Protein AF-A0A1F6HAZ8-F1 (afdb_monomer)

Nearest PDB structures (foldseek):
  5k1y-assembly1_B  TM=8.146E-01  e=2.179E-03  Sulfolobus sp. NOB8H2
  2rdp-assembly1_A-2  TM=6.111E-01  e=3.324E-04  Geobacillus stearothermophilus
  5k5o-assembly1_D  TM=6.720E-01  e=2.470E-03  Sulfolobus sp. NOB8H2
  3s2w-assembly2_D  TM=6.127E-01  e=2.179E-03  Methanosarcina mazei Go1
  3s2w-assembly1_A  TM=6.023E-01  e=3.379E-03  Methanosarcina mazei Go1

Mean predicted aligned error: 19.84 Å

Sequence (186 aa):
MFAGTRGGYNRGFILKKFIDKPCDVSQLAEGLNLDYKTTINQFDILTKNGIITTQDDKNGKLYFLSKVMKENLNIFNKIWENIKINELEVRRNKNDFVGEENVDDFALSFLRNNRKNKSILILSFVAFILALFVPISTLFLTLVLVLLFVPPILALVTLLIEGIAVISMELNSLQLSEKKQIVISI

pLDDT: mean 71.01, std 15.43, range [35.84, 97.56]

Foldseek 3Di:
DQQDDPCNLVLLVLVVVQVVDWDDLVRVCVVSVHDSVVSVVVVVVCVVVQQWDWDQDPVGIIIHGHPVNVVCVVVSVVSNVVVVVVVVVVVVVVVVPDDDDPCPVVVVVVVVCVVVVVVVVVVVVVVVVVVVVPDVVVVVVVVVVCVVVVVVVVVVVVCVVVVVVVVVVVVVVVVVVVVVVVVVVD

Solvent-accessible surface area (backbone atoms only — not comparable to full-atom values): 10700 Å² total; per-residue (Å²): 143,69,88,85,55,100,58,37,64,60,54,50,54,54,50,54,57,48,74,78,42,79,46,45,66,68,62,47,18,63,76,65,77,42,58,64,71,59,42,51,54,52,50,52,52,36,39,76,69,53,44,32,41,78,45,88,48,100,89,48,62,40,41,39,70,18,72,68,40,62,76,41,40,67,60,50,53,57,53,46,52,56,52,52,50,52,53,51,49,56,52,48,60,56,50,76,70,54,76,93,65,81,52,68,67,55,47,54,55,55,67,72,40,70,74,58,50,58,57,51,52,50,50,53,49,52,52,50,54,54,58,70,68,54,53,68,68,57,58,52,50,50,52,52,50,50,64,65,47,49,60,60,51,51,52,52,52,50,51,50,54,53,51,50,53,53,51,52,52,53,52,52,53,51,53,54,51,54,56,53,55,60,66,76,76,112

Radius of gyration: 34.24 Å; Cα contacts (8 Å, |Δi|>4): 70; chains: 1; bounding box: 68×51×96 Å

Secondary structure (DSSP, 8-state):
--SSSTTHHHHHHHHHHHHHS-EEHHHHHHHHT--HHHHHHHHHHHHHTTSEEEEEETTEEEEEE-HHHHHTHHHHHHHHHHHHHHHHHHHHHHHTTS--S-HHHHHHHHHTTTTTHHHHHHHHHHHHHHHHTS-HHHHHHHHHHHHHHHHHHHHHHHHHHHHHHHHHHHHHHHHHHHHHHHHHT-

Structure (mmCIF, N/CA/C/O backbone):
data_AF-A0A1F6HAZ8-F1
#
_entry.id   AF-A0A1F6HAZ8-F1
#
loop_
_atom_site.group_PDB
_atom_site.id
_atom_site.type_symbol
_atom_site.label_atom_id
_atom_site.label_alt_id
_atom_site.label_comp_id
_atom_site.label_asym_id
_atom_site.label_entity_id
_atom_site.label_seq_id
_atom_site.pdbx_PDB_ins_code
_atom_site.Cartn_x
_atom_site.Cartn_y
_atom_site.Cartn_z
_atom_site.occupancy
_atom_site.B_iso_or_equiv
_atom_site.auth_seq_id
_atom_site.auth_comp_id
_atom_site.auth_asym_id
_atom_site.auth_atom_id
_atom_site.pdbx_PDB_model_num
ATOM 1 N N . MET A 1 1 ? -14.012 14.467 7.138 1.00 37.34 1 MET A N 1
ATOM 2 C CA . MET A 1 1 ? -13.941 14.559 5.660 1.00 37.34 1 MET A CA 1
ATOM 3 C C . MET A 1 1 ? -14.222 13.170 5.069 1.00 37.34 1 MET A C 1
ATOM 5 O O . MET A 1 1 ? -13.373 12.296 5.196 1.00 37.34 1 MET A O 1
ATOM 9 N N . PHE A 1 2 ? -15.428 12.917 4.537 1.00 45.94 2 PHE A N 1
ATOM 10 C CA . PHE A 1 2 ? -15.894 11.561 4.157 1.00 45.94 2 PHE A CA 1
ATOM 11 C C . PHE A 1 2 ? -16.340 11.398 2.689 1.00 45.94 2 PHE A C 1
ATOM 13 O O . PHE A 1 2 ? -16.631 10.280 2.285 1.00 45.94 2 PHE A O 1
ATOM 20 N N . ALA A 1 3 ? -16.350 12.459 1.875 1.00 36.47 3 ALA A N 1
ATOM 21 C CA . ALA A 1 3 ? -17.001 12.439 0.555 1.00 36.47 3 ALA A CA 1
ATOM 22 C C . ALA A 1 3 ? -16.057 12.547 -0.665 1.00 36.47 3 ALA A C 1
ATOM 24 O O . ALA A 1 3 ? -16.532 12.788 -1.765 1.00 36.47 3 ALA A O 1
ATOM 25 N N . GLY A 1 4 ? -14.737 12.381 -0.511 1.00 35.84 4 GLY A N 1
ATOM 26 C CA . GLY A 1 4 ? -13.801 12.648 -1.622 1.00 35.84 4 GLY A CA 1
ATOM 27 C C . GLY A 1 4 ? -12.523 11.815 -1.666 1.00 35.84 4 GLY A C 1
ATOM 28 O O . GLY A 1 4 ? -11.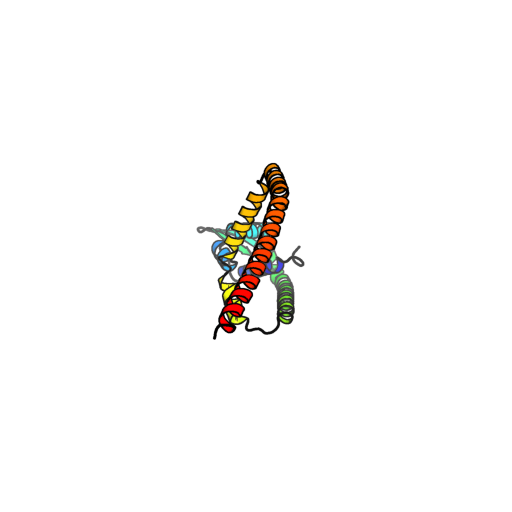594 12.177 -2.377 1.00 35.84 4 GLY A O 1
ATOM 29 N N . THR A 1 5 ? -12.419 10.721 -0.909 1.00 43.47 5 THR A N 1
ATOM 30 C CA . THR A 1 5 ? -11.224 9.865 -0.949 1.00 43.47 5 THR A CA 1
ATOM 31 C C . THR A 1 5 ? -11.601 8.428 -1.272 1.00 43.47 5 THR A C 1
ATOM 33 O O . THR A 1 5 ? -12.644 7.943 -0.834 1.00 43.47 5 THR A O 1
ATOM 36 N N . ARG A 1 6 ? -10.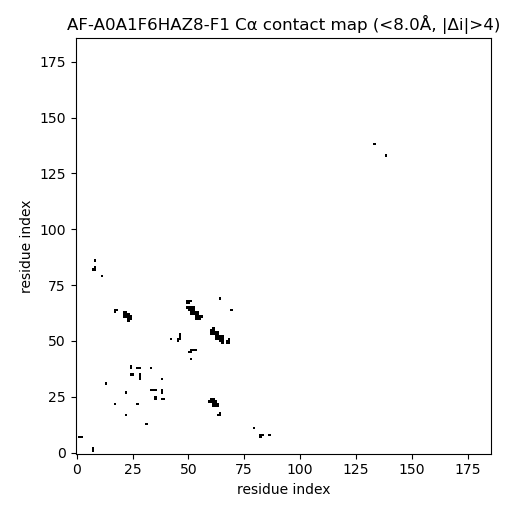708 7.725 -1.983 1.00 48.47 6 ARG A N 1
ATOM 37 C CA . ARG A 1 6 ? -10.769 6.285 -2.323 1.00 48.47 6 ARG A CA 1
ATOM 38 C C . ARG A 1 6 ? -11.095 5.341 -1.141 1.00 48.47 6 ARG A C 1
ATOM 40 O O . ARG A 1 6 ? -11.304 4.156 -1.356 1.00 48.47 6 ARG A O 1
ATOM 47 N N . GLY A 1 7 ? -11.142 5.837 0.102 1.00 53.97 7 GLY A N 1
ATOM 48 C CA . GLY A 1 7 ? -11.517 5.094 1.310 1.00 53.97 7 GLY A CA 1
ATOM 49 C C . GLY A 1 7 ? -12.957 5.298 1.810 1.00 53.97 7 GLY A C 1
ATOM 50 O O . GLY A 1 7 ? -13.324 4.678 2.806 1.00 53.97 7 GLY A O 1
ATOM 51 N N . GLY A 1 8 ? -13.772 6.151 1.174 1.00 61.44 8 GLY A N 1
ATOM 52 C CA . GLY A 1 8 ? -15.165 6.403 1.583 1.00 61.44 8 GLY A CA 1
ATOM 53 C C . GLY A 1 8 ? -16.053 5.159 1.482 1.00 61.44 8 GLY A C 1
ATOM 54 O O . GLY A 1 8 ? -16.791 4.853 2.419 1.00 61.44 8 GLY A O 1
ATOM 55 N N . TYR A 1 9 ? -15.892 4.386 0.401 1.00 64.19 9 TYR A N 1
ATOM 56 C CA . TYR A 1 9 ? -16.603 3.123 0.200 1.00 64.19 9 TYR A CA 1
ATOM 57 C C . TYR A 1 9 ? -16.271 2.095 1.292 1.00 64.19 9 TYR A C 1
ATOM 59 O O . TYR A 1 9 ? -17.171 1.589 1.955 1.00 64.19 9 TYR A O 1
ATOM 67 N N . ASN A 1 10 ? -14.983 1.851 1.570 1.00 61.72 10 ASN A N 1
ATOM 68 C CA . ASN A 1 10 ? -14.580 0.911 2.624 1.00 61.72 10 ASN A CA 1
ATOM 69 C C . ASN A 1 10 ? -15.128 1.313 3.998 1.00 61.72 10 ASN A C 1
ATOM 71 O O . ASN A 1 10 ? -15.624 0.463 4.727 1.00 61.72 10 ASN A O 1
ATOM 75 N N . ARG A 1 11 ? -15.087 2.602 4.355 1.00 67.81 11 ARG A N 1
ATOM 76 C CA . ARG A 1 11 ? -15.587 3.076 5.657 1.00 67.81 11 ARG A CA 1
ATOM 77 C C . ARG A 1 11 ? -17.103 2.931 5.790 1.00 67.81 11 ARG A C 1
ATOM 79 O O . ARG A 1 11 ? -17.569 2.546 6.857 1.00 67.81 11 ARG A O 1
ATOM 86 N N . GLY A 1 12 ? -17.866 3.196 4.729 1.00 67.75 12 GLY A N 1
ATOM 87 C CA . GLY A 1 12 ? -19.315 2.986 4.750 1.00 67.75 12 GLY A CA 1
ATOM 88 C C . GLY A 1 12 ? -19.712 1.505 4.711 1.00 67.75 12 GLY A C 1
ATOM 89 O O . GLY A 1 12 ? -20.643 1.113 5.409 1.00 67.75 12 GLY A O 1
ATOM 90 N N . PHE A 1 13 ? -18.949 0.656 4.012 1.00 67.25 13 PHE A N 1
ATOM 91 C CA . PHE A 1 13 ? -19.146 -0.798 4.012 1.00 67.25 13 PHE A CA 1
ATOM 92 C C . PHE A 1 13 ? -18.910 -1.401 5.402 1.00 67.25 13 PHE A C 1
ATOM 94 O O . PHE A 1 13 ? -19.731 -2.175 5.897 1.00 67.25 13 PHE A O 1
ATOM 101 N N . ILE A 1 14 ? -17.828 -0.976 6.063 1.00 67.06 14 ILE A N 1
ATOM 102 C CA . ILE A 1 14 ? -17.532 -1.303 7.462 1.00 67.06 14 ILE A CA 1
ATOM 103 C C . ILE A 1 14 ? -18.712 -0.916 8.354 1.00 67.06 14 ILE A C 1
ATOM 105 O O . ILE A 1 14 ? -19.206 -1.738 9.122 1.00 67.06 14 ILE A O 1
ATOM 109 N N . LEU A 1 15 ? -19.209 0.315 8.217 1.00 67.94 15 LEU A N 1
ATOM 110 C CA . LEU A 1 15 ? -20.312 0.801 9.037 1.00 67.94 15 LEU A CA 1
ATOM 111 C C . LEU A 1 15 ? -21.612 0.028 8.803 1.00 67.94 15 LEU A C 1
ATOM 113 O O . LEU A 1 15 ? -22.337 -0.239 9.755 1.00 67.94 15 LEU A O 1
ATOM 117 N N . LYS A 1 16 ? -21.889 -0.387 7.562 1.00 69.12 16 LYS A N 1
ATOM 118 C CA . LYS A 1 16 ? -23.066 -1.202 7.250 1.00 69.12 16 LYS A CA 1
ATOM 119 C C . LYS A 1 16 ? -23.008 -2.578 7.913 1.00 69.12 16 LYS A C 1
ATOM 121 O O . LYS A 1 16 ? -24.016 -3.019 8.447 1.00 69.12 16 LYS A O 1
ATOM 126 N N . LYS A 1 17 ? -21.826 -3.200 7.979 1.00 65.25 17 LYS A N 1
ATOM 127 C CA . LYS A 1 17 ? -21.618 -4.449 8.732 1.00 65.25 17 LYS A CA 1
ATOM 128 C C . LYS A 1 17 ? -21.866 -4.286 10.239 1.00 65.25 17 LYS A C 1
ATOM 130 O O . LYS A 1 17 ? -22.422 -5.196 10.843 1.00 65.25 17 LYS A O 1
ATOM 135 N N . PHE A 1 18 ? -21.537 -3.129 10.821 1.00 62.16 18 PHE A N 1
ATOM 136 C CA . PHE A 1 18 ? -21.849 -2.810 12.226 1.00 62.16 18 PHE A CA 1
ATOM 137 C C . PHE A 1 18 ? -23.330 -2.539 12.507 1.00 62.16 18 PHE A C 1
ATOM 139 O O . PHE A 1 18 ? -23.770 -2.728 13.640 1.00 62.16 18 PHE A O 1
ATOM 146 N N . ILE A 1 19 ? -24.088 -2.054 11.517 1.00 61.06 19 ILE A N 1
ATOM 147 C CA . ILE A 1 19 ? -25.526 -1.776 11.672 1.00 61.06 19 ILE A CA 1
ATOM 148 C C . ILE A 1 19 ? -26.304 -3.073 11.924 1.00 61.06 19 ILE A C 1
ATOM 150 O O . ILE A 1 19 ? -27.264 -3.057 12.692 1.00 61.06 19 ILE A O 1
ATOM 154 N N . ASP A 1 20 ? -25.868 -4.185 11.329 1.00 56.25 20 ASP A N 1
ATOM 155 C CA . ASP A 1 20 ? -26.640 -5.427 11.335 1.00 56.25 20 ASP A CA 1
ATOM 156 C C . ASP A 1 20 ? -26.391 -6.292 12.588 1.00 56.25 20 ASP A C 1
ATOM 158 O O . ASP A 1 20 ? -27.333 -6.926 13.067 1.00 56.25 20 ASP A O 1
ATOM 162 N N . LYS A 1 21 ? -25.169 -6.313 13.158 1.00 57.06 21 LYS A N 1
ATOM 163 C CA . LYS A 1 21 ? -24.829 -7.010 14.423 1.00 57.06 21 LYS A CA 1
ATOM 164 C C . LYS A 1 21 ? -23.611 -6.383 15.131 1.00 57.06 21 LYS A C 1
ATOM 166 O O . LYS A 1 21 ? -22.700 -5.912 14.448 1.00 57.06 21 LYS A O 1
ATOM 171 N N . PRO A 1 22 ? -23.529 -6.433 16.480 1.00 59.00 22 PRO A N 1
ATOM 172 C CA . PRO A 1 22 ? -22.277 -6.152 17.183 1.00 59.00 22 PRO A CA 1
ATOM 173 C C . PRO A 1 22 ? -21.209 -7.147 16.716 1.00 59.00 22 PRO A C 1
ATOM 175 O O . PRO A 1 22 ? -21.459 -8.350 16.679 1.00 59.00 22 PRO A O 1
ATOM 178 N N . CYS A 1 23 ? -20.048 -6.637 16.311 1.00 61.59 23 CYS A N 1
ATOM 179 C CA . CYS A 1 23 ? -18.979 -7.441 15.724 1.00 61.59 23 CYS A CA 1
ATOM 180 C C . CYS A 1 23 ? -17.733 -7.399 16.610 1.00 61.59 23 CYS A C 1
ATOM 182 O O . CYS A 1 23 ? -17.339 -6.330 17.086 1.00 61.59 23 CYS A O 1
ATOM 184 N N . ASP A 1 24 ? -17.103 -8.560 16.778 1.00 64.50 24 ASP A N 1
ATOM 185 C CA . ASP A 1 24 ? -15.750 -8.672 17.317 1.00 64.50 24 ASP A CA 1
ATOM 186 C C . ASP A 1 24 ? -14.718 -8.276 16.238 1.00 64.50 24 ASP A C 1
ATOM 188 O O . ASP A 1 24 ? -14.936 -8.453 15.034 1.00 64.50 24 ASP A O 1
ATOM 192 N N . VAL A 1 25 ? -13.578 -7.734 16.666 1.00 61.69 25 VA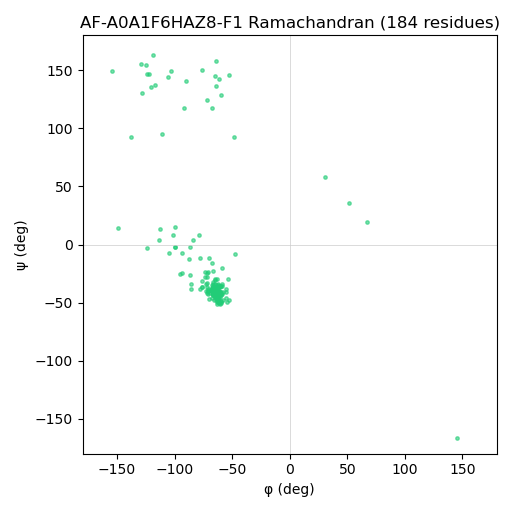L A N 1
ATOM 193 C CA . VAL A 1 25 ? -12.460 -7.291 15.815 1.00 61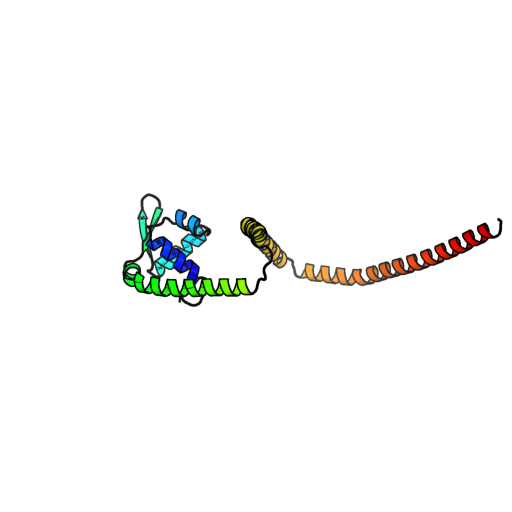.69 25 VAL A CA 1
ATOM 194 C C . VAL A 1 25 ? -11.972 -8.423 14.912 1.00 61.69 25 VAL A C 1
ATOM 196 O O . VAL A 1 25 ? -11.651 -8.186 13.746 1.00 61.69 25 VAL A O 1
ATOM 199 N N . SER A 1 26 ? -11.951 -9.650 15.435 1.00 61.66 26 SER A N 1
ATOM 200 C CA . SER A 1 26 ? -11.549 -10.859 14.711 1.00 61.66 26 SER A CA 1
ATOM 201 C C . SER A 1 26 ? -12.473 -11.153 13.515 1.00 61.66 26 SER A C 1
ATOM 203 O O . SER A 1 26 ? -12.004 -11.315 12.387 1.00 61.66 26 SER A O 1
ATOM 205 N N . GLN A 1 27 ? -13.789 -11.104 13.733 1.00 64.81 27 GLN A N 1
ATOM 206 C CA . GLN A 1 27 ? -14.820 -11.346 12.718 1.00 64.81 27 GLN A CA 1
ATOM 207 C C . GLN A 1 27 ? -14.836 -10.260 11.637 1.00 64.81 27 GLN A C 1
ATOM 209 O O . GLN A 1 27 ? -15.103 -10.531 10.464 1.00 64.81 27 GLN A O 1
ATOM 214 N N . LEU A 1 28 ? -14.532 -9.013 12.010 1.00 63.72 28 LEU A N 1
ATOM 215 C CA . LEU A 1 28 ? -14.467 -7.923 11.044 1.00 63.72 28 LEU A CA 1
ATOM 216 C C . LEU A 1 28 ? -13.180 -7.963 10.208 1.00 63.72 28 LEU A C 1
ATOM 218 O O . LEU A 1 28 ? -13.228 -7.673 9.013 1.00 63.72 28 LEU A O 1
ATOM 222 N N . ALA A 1 29 ? -12.047 -8.351 10.801 1.00 60.16 29 ALA A N 1
ATOM 223 C CA . ALA A 1 29 ? -10.803 -8.557 10.059 1.00 60.16 29 ALA A CA 1
ATOM 224 C C . ALA A 1 29 ? -10.987 -9.614 8.955 1.00 60.16 29 ALA A C 1
ATOM 226 O O . ALA A 1 29 ? -10.561 -9.400 7.818 1.00 60.16 29 ALA A O 1
ATOM 227 N N . GLU A 1 30 ? -11.710 -10.695 9.265 1.00 60.88 30 GLU A N 1
ATOM 228 C CA . GLU A 1 30 ? -12.088 -11.736 8.307 1.00 60.88 30 GLU A CA 1
ATOM 229 C C . GLU A 1 30 ? -13.041 -11.203 7.223 1.00 60.88 30 GLU A C 1
ATOM 231 O O . GLU A 1 30 ? -12.782 -11.364 6.030 1.00 60.88 30 GLU A O 1
ATOM 236 N N . GLY A 1 31 ? -14.093 -10.473 7.614 1.00 56.84 31 GLY A N 1
ATOM 237 C CA . GLY A 1 31 ? -15.066 -9.894 6.680 1.00 56.84 31 GLY A CA 1
ATOM 238 C C . GLY A 1 31 ? -14.518 -8.794 5.758 1.00 56.84 31 GLY A C 1
ATOM 239 O O . GLY A 1 31 ? -15.097 -8.543 4.700 1.00 56.84 31 GLY A O 1
ATOM 240 N N . LEU A 1 32 ? -13.419 -8.136 6.139 1.00 58.09 32 LEU A N 1
ATOM 241 C CA . LEU A 1 32 ? -12.767 -7.071 5.365 1.00 58.09 32 LEU A CA 1
ATOM 242 C C . LEU A 1 32 ? -11.477 -7.522 4.667 1.00 58.09 32 LEU A C 1
ATOM 244 O O . LEU A 1 32 ? -10.917 -6.750 3.887 1.00 58.09 32 LEU A O 1
ATOM 248 N N . ASN A 1 33 ? -10.994 -8.739 4.942 1.00 57.53 33 ASN A N 1
ATOM 249 C CA . ASN A 1 33 ? -9.706 -9.253 4.466 1.00 57.53 33 ASN A CA 1
ATOM 250 C C . ASN A 1 33 ? -8.526 -8.292 4.768 1.00 57.53 33 ASN A C 1
ATOM 252 O O . ASN A 1 33 ? -7.601 -8.119 3.963 1.00 57.53 33 ASN A O 1
ATOM 256 N N . LEU A 1 34 ? -8.587 -7.616 5.923 1.00 59.66 34 LEU A N 1
ATOM 257 C CA . LEU A 1 34 ? -7.577 -6.674 6.413 1.00 59.66 34 LEU A CA 1
ATOM 258 C C . LEU A 1 34 ? -6.733 -7.323 7.509 1.00 59.66 34 LEU A C 1
ATOM 260 O O . LEU A 1 34 ? -7.216 -8.149 8.276 1.00 59.66 34 LEU A O 1
ATOM 264 N N . ASP A 1 35 ? -5.468 -6.909 7.612 1.00 59.81 35 ASP A N 1
ATOM 265 C CA . ASP A 1 35 ? -4.613 -7.336 8.721 1.00 59.81 35 ASP A CA 1
ATOM 266 C C . ASP A 1 35 ? -5.200 -6.858 10.062 1.00 59.81 35 ASP A C 1
ATOM 268 O O . ASP A 1 35 ? -5.735 -5.748 10.161 1.00 59.81 35 ASP A O 1
ATOM 272 N N . TYR A 1 36 ? -5.088 -7.680 11.101 1.00 61.56 36 TYR A N 1
ATOM 273 C CA . TYR A 1 36 ? -5.676 -7.449 12.420 1.00 61.56 36 TYR A CA 1
ATOM 274 C C . TYR A 1 36 ? -5.242 -6.097 13.010 1.00 61.56 36 TYR A C 1
ATOM 276 O O . TYR A 1 36 ? -6.070 -5.324 13.490 1.00 61.56 36 TYR A O 1
ATOM 284 N N . LYS A 1 37 ? -3.962 -5.729 12.850 1.00 66.81 37 LYS A N 1
ATOM 285 C CA . LYS A 1 37 ? -3.428 -4.419 13.271 1.00 66.81 37 LYS A CA 1
ATOM 286 C C . LYS A 1 37 ? -4.047 -3.247 12.500 1.00 66.81 37 LYS A C 1
ATOM 288 O O . LYS A 1 37 ? -4.316 -2.191 13.070 1.00 66.81 37 LYS A O 1
ATOM 293 N N . THR A 1 38 ? -4.294 -3.433 11.204 1.00 66.88 38 THR A N 1
ATOM 294 C CA . THR A 1 38 ? -4.963 -2.422 10.369 1.00 66.88 38 THR A CA 1
ATOM 295 C C . THR A 1 38 ? -6.413 -2.247 10.799 1.00 66.88 38 THR A C 1
ATOM 297 O O . THR A 1 38 ? -6.900 -1.120 10.874 1.00 66.88 38 THR A O 1
ATOM 300 N N . THR A 1 39 ? -7.076 -3.353 11.128 1.00 66.62 39 THR A N 1
ATOM 301 C CA . THR A 1 39 ? -8.443 -3.374 11.644 1.00 66.62 39 THR A CA 1
ATOM 302 C C . THR A 1 39 ? -8.521 -2.603 12.964 1.00 66.62 39 THR A C 1
ATOM 304 O O . THR A 1 39 ? -9.271 -1.637 13.035 1.00 66.62 39 THR A O 1
ATOM 307 N N . ILE A 1 40 ? -7.653 -2.884 13.943 1.00 69.56 40 ILE A N 1
ATOM 308 C CA . ILE A 1 40 ? -7.583 -2.134 15.216 1.00 69.56 40 ILE A CA 1
ATOM 309 C C . ILE A 1 40 ? -7.442 -0.622 14.989 1.00 69.56 40 ILE A C 1
ATOM 311 O O . ILE A 1 40 ? -8.206 0.164 15.548 1.00 69.56 40 ILE A O 1
ATOM 315 N N . ASN A 1 41 ? -6.526 -0.202 14.111 1.00 72.56 41 ASN A N 1
ATOM 316 C CA . ASN A 1 41 ? -6.324 1.219 13.822 1.00 72.56 41 ASN A CA 1
ATOM 317 C C . ASN A 1 41 ? -7.585 1.896 13.252 1.00 72.56 41 ASN A C 1
ATOM 319 O O . ASN A 1 41 ? -7.847 3.061 13.553 1.00 72.56 41 ASN A O 1
ATOM 323 N N . GLN A 1 42 ? -8.384 1.196 12.437 1.00 69.94 42 GLN A N 1
ATOM 324 C CA . GLN A 1 42 ? -9.653 1.741 11.939 1.00 69.94 42 GLN A CA 1
ATOM 325 C C . GLN A 1 42 ? -10.674 1.915 13.068 1.00 69.94 42 GLN A C 1
ATOM 327 O O . GLN A 1 42 ? -11.355 2.937 13.115 1.00 69.94 42 GLN A O 1
ATOM 332 N N . PHE A 1 43 ? -10.762 0.963 13.997 1.00 72.50 43 PHE A N 1
ATOM 333 C CA . PHE A 1 43 ? -11.672 1.052 15.139 1.00 72.50 43 PHE A CA 1
ATOM 334 C C . PHE A 1 43 ? -11.288 2.173 16.101 1.00 72.50 43 PHE A C 1
ATOM 336 O O . PHE A 1 43 ? -12.169 2.890 16.573 1.00 72.50 43 PHE A O 1
ATOM 343 N N . ASP A 1 44 ? -9.996 2.391 16.330 1.00 74.00 44 ASP A N 1
ATOM 344 C CA . ASP A 1 44 ? -9.519 3.533 17.110 1.00 74.00 44 ASP A CA 1
ATOM 345 C C . ASP A 1 44 ? -9.937 4.856 16.466 1.00 74.00 44 ASP A C 1
ATOM 347 O O . ASP A 1 44 ? -10.411 5.760 17.150 1.00 74.00 44 ASP A O 1
ATOM 351 N N . ILE A 1 45 ? -9.822 4.973 15.140 1.00 77.62 45 ILE A N 1
ATOM 352 C CA . ILE A 1 45 ? -10.246 6.174 14.410 1.00 77.62 45 ILE A CA 1
ATOM 353 C C . ILE A 1 45 ? -11.769 6.352 14.483 1.00 77.62 45 ILE A C 1
ATOM 355 O O . ILE A 1 45 ? -12.246 7.464 14.703 1.00 77.62 45 ILE A O 1
ATOM 359 N N . LEU A 1 46 ? -12.551 5.284 14.314 1.00 73.81 46 LEU A N 1
ATOM 360 C CA . LEU A 1 46 ? -14.015 5.345 14.398 1.00 73.81 46 LEU A CA 1
ATOM 361 C C . LEU A 1 46 ? -14.500 5.672 15.819 1.00 73.81 46 LEU A C 1
ATOM 363 O O . LEU A 1 46 ? -15.463 6.423 15.974 1.00 73.81 46 LEU A O 1
ATOM 367 N N . THR A 1 47 ? -13.810 5.164 16.841 1.00 76.06 47 THR A N 1
ATOM 368 C CA . THR A 1 47 ? -14.096 5.448 18.254 1.00 76.06 47 THR A CA 1
ATOM 369 C C . THR A 1 47 ? -13.742 6.894 18.594 1.00 76.06 47 THR A C 1
ATOM 371 O O . THR A 1 47 ? -14.569 7.618 19.142 1.00 76.06 47 THR A O 1
ATOM 374 N N . LYS A 1 48 ? -12.555 7.367 18.182 1.00 78.06 48 LYS A N 1
ATOM 375 C CA . LYS A 1 48 ? -12.127 8.770 18.347 1.00 78.06 48 LYS A CA 1
ATOM 376 C C . LYS A 1 48 ? -13.070 9.759 17.666 1.00 78.06 48 LYS A C 1
ATOM 378 O O . LYS A 1 48 ? -13.281 10.850 18.178 1.00 78.06 48 LYS A O 1
ATOM 383 N N . ASN A 1 49 ? -13.657 9.370 16.536 1.00 76.50 49 ASN A N 1
ATOM 384 C CA . ASN A 1 49 ? -14.633 10.185 15.813 1.00 76.50 49 ASN A CA 1
ATOM 385 C C . ASN A 1 49 ? -16.069 10.055 16.358 1.00 76.50 49 ASN A C 1
ATOM 387 O O . ASN A 1 49 ? -16.989 10.605 15.758 1.00 76.50 49 ASN A O 1
ATOM 391 N N . GLY A 1 50 ? -16.285 9.315 17.452 1.00 77.25 50 GLY A N 1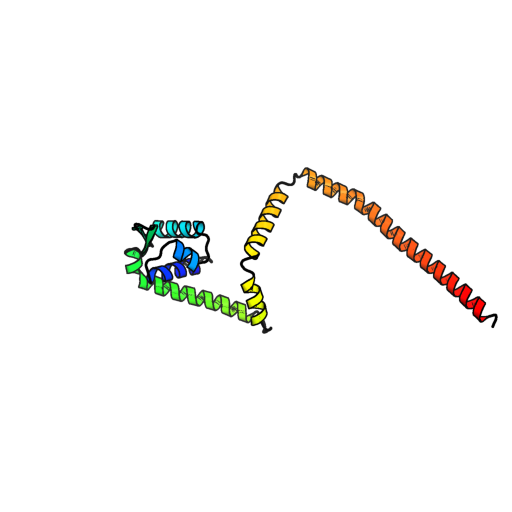
ATOM 392 C CA . GLY A 1 50 ? -17.598 9.158 18.083 1.00 77.25 50 GLY A CA 1
ATOM 393 C C . GLY A 1 50 ? -18.610 8.382 17.240 1.00 77.25 50 GLY A C 1
ATOM 394 O O . GLY A 1 50 ? -19.813 8.504 17.459 1.00 77.25 50 GLY A O 1
ATOM 395 N N . ILE A 1 51 ? -18.150 7.601 16.261 1.00 77.81 51 ILE A N 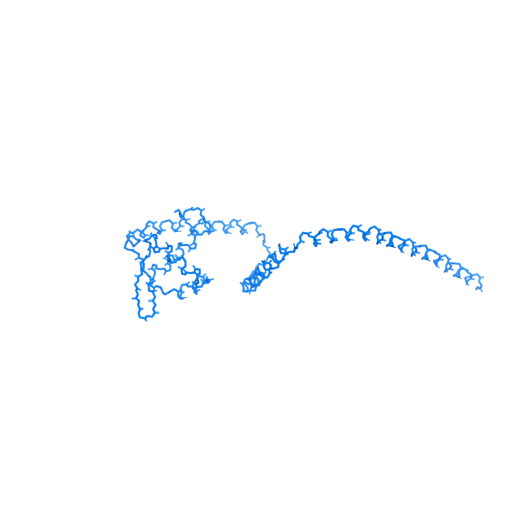1
ATOM 396 C CA . ILE A 1 51 ? -19.008 6.835 15.347 1.00 77.81 51 ILE A CA 1
ATOM 397 C C . ILE A 1 51 ? -19.379 5.484 15.977 1.00 77.81 51 ILE A C 1
ATO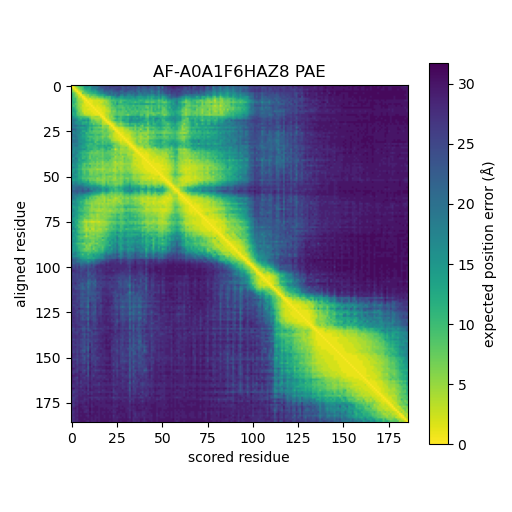M 399 O O . ILE A 1 51 ? -20.521 5.032 15.863 1.00 77.81 51 ILE A O 1
ATOM 403 N N . ILE A 1 52 ? -18.427 4.863 16.676 1.00 75.81 52 ILE A N 1
ATOM 404 C CA . ILE A 1 52 ? -18.618 3.611 17.414 1.00 75.81 52 ILE A CA 1
ATOM 405 C C . ILE A 1 52 ? -18.206 3.775 18.882 1.00 75.81 52 ILE A C 1
ATOM 407 O O . ILE A 1 52 ? -17.390 4.630 19.216 1.00 75.81 52 ILE A O 1
ATOM 411 N N . THR A 1 53 ? -18.780 2.958 19.755 1.00 77.25 53 THR A N 1
ATOM 412 C CA . THR A 1 53 ? -18.500 2.878 21.192 1.00 77.25 53 THR A CA 1
ATOM 413 C C . THR A 1 53 ? -18.066 1.468 21.554 1.00 77.25 53 THR A C 1
ATOM 415 O O . THR A 1 53 ? -18.553 0.503 20.965 1.00 77.25 53 THR A O 1
ATOM 418 N N . THR A 1 54 ? -17.180 1.343 22.537 1.00 78.06 54 THR A N 1
ATOM 419 C CA . THR A 1 54 ? -16.624 0.058 22.973 1.00 78.06 54 THR A CA 1
ATOM 420 C C . THR A 1 54 ? -17.216 -0.377 24.302 1.00 78.06 54 THR A C 1
ATOM 422 O O . THR A 1 54 ? -17.413 0.458 25.183 1.00 78.06 54 THR A O 1
ATOM 425 N N . GLN A 1 55 ? -17.417 -1.678 24.475 1.00 76.44 55 GLN A N 1
ATOM 426 C CA . GLN A 1 55 ? -17.644 -2.288 25.779 1.00 76.44 55 GLN A CA 1
ATOM 427 C C . GLN A 1 55 ? -16.666 -3.448 25.946 1.00 76.44 55 GLN A C 1
ATOM 429 O O . GLN A 1 55 ? -16.536 -4.283 25.047 1.00 76.44 55 GLN A O 1
ATOM 434 N N . ASP A 1 56 ? -15.972 -3.483 27.080 1.00 70.75 56 ASP A N 1
ATOM 435 C CA . ASP A 1 56 ? -15.131 -4.621 27.430 1.00 70.75 56 ASP A CA 1
ATOM 436 C C . ASP A 1 56 ? -16.041 -5.806 27.795 1.00 70.75 56 ASP A C 1
ATOM 438 O O . ASP A 1 56 ? -16.921 -5.689 28.653 1.00 70.75 56 ASP A O 1
ATOM 442 N N . ASP A 1 57 ? -15.855 -6.932 27.109 1.00 65.06 57 ASP A N 1
ATOM 443 C CA . ASP A 1 57 ? -16.535 -8.200 27.368 1.00 65.06 57 ASP A CA 1
ATOM 444 C C . ASP A 1 57 ? -15.505 -9.282 27.732 1.00 65.06 57 ASP A C 1
ATOM 446 O O . ASP A 1 57 ? -14.304 -9.155 27.488 1.00 65.06 57 ASP A O 1
ATOM 450 N N . LYS A 1 58 ? -15.976 -10.381 28.320 1.00 55.59 58 LYS A N 1
ATOM 451 C CA . LYS A 1 58 ? -15.161 -11.486 28.849 1.00 55.59 58 LYS A CA 1
ATOM 452 C C . LYS A 1 58 ? -14.262 -12.146 27.793 1.00 55.59 58 LYS A C 1
ATOM 454 O O . LYS A 1 58 ? -13.279 -12.779 28.162 1.00 55.59 58 LYS A O 1
ATOM 459 N N . ASN A 1 59 ? -14.583 -11.975 26.508 1.00 50.81 59 ASN A N 1
ATOM 460 C CA . ASN A 1 59 ? -13.875 -12.569 25.372 1.00 50.81 59 ASN A CA 1
ATOM 461 C C . ASN A 1 59 ? -13.153 -11.544 24.473 1.00 50.81 59 ASN A C 1
ATOM 463 O O . ASN A 1 59 ? -12.595 -11.935 23.451 1.00 50.81 59 ASN A O 1
ATOM 467 N N . GLY A 1 60 ? -13.155 -10.248 24.814 1.00 65.94 60 GLY A N 1
ATOM 468 C CA . GLY A 1 60 ? -12.544 -9.203 23.987 1.00 65.94 60 GLY A CA 1
ATOM 469 C C . GLY A 1 60 ? -13.298 -7.872 24.020 1.00 65.94 60 GLY A C 1
ATOM 470 O O . GLY A 1 60 ? -14.163 -7.646 24.862 1.00 65.94 60 GLY A O 1
ATOM 471 N N . LYS A 1 61 ? -12.966 -6.968 23.092 1.00 67.94 61 LYS A N 1
ATOM 472 C CA . LYS A 1 61 ? -13.651 -5.674 22.950 1.00 67.94 61 LYS A CA 1
ATOM 473 C C . LYS A 1 61 ? -14.790 -5.790 21.951 1.00 67.94 61 LYS A C 1
ATOM 475 O O . LYS A 1 61 ? -14.551 -6.018 20.767 1.00 67.94 61 LYS A O 1
ATOM 480 N N . LEU A 1 62 ? -16.016 -5.575 22.419 1.00 71.56 62 LEU A N 1
ATOM 481 C CA . LEU A 1 62 ? -17.183 -5.460 21.553 1.00 71.56 62 LEU A CA 1
ATOM 482 C C . LEU A 1 62 ? -17.388 -4.007 21.143 1.00 71.56 62 LEU A C 1
ATOM 484 O O . LEU A 1 62 ? -17.240 -3.083 21.946 1.00 71.56 62 LEU A O 1
ATOM 488 N N . TYR A 1 63 ? -17.767 -3.813 19.885 1.00 73.31 63 TYR A N 1
ATOM 489 C CA . TYR A 1 63 ? -17.968 -2.492 19.311 1.00 73.31 63 TYR A CA 1
ATOM 490 C C . TYR A 1 63 ? -19.399 -2.322 18.818 1.00 73.31 63 TYR A C 1
ATOM 492 O O . TYR A 1 63 ? -19.968 -3.187 18.150 1.00 73.31 63 TYR A O 1
ATOM 500 N N . PHE A 1 64 ? -19.965 -1.164 19.138 1.00 75.81 64 PHE A N 1
ATOM 501 C CA . PHE A 1 64 ? -21.352 -0.803 18.879 1.00 75.81 64 PHE A CA 1
ATOM 502 C C . PHE A 1 64 ? -21.414 0.544 18.174 1.00 75.81 64 PHE A C 1
ATOM 504 O O . PHE A 1 64 ? -20.535 1.378 18.354 1.00 75.81 64 PHE A O 1
ATOM 511 N N . LEU A 1 65 ? -22.478 0.810 17.420 1.00 76.56 65 LEU A N 1
ATOM 512 C CA . LEU A 1 65 ? -22.739 2.169 16.943 1.00 76.56 65 LEU A CA 1
ATOM 513 C C . LEU A 1 65 ? -23.013 3.103 18.120 1.00 76.56 65 LEU A C 1
ATOM 515 O O . LEU A 1 65 ? -23.799 2.768 19.013 1.00 76.56 65 LEU A O 1
ATOM 519 N N . SER A 1 66 ? -22.420 4.295 18.073 1.00 78.81 66 SER A N 1
ATOM 520 C CA . SER A 1 66 ? -22.703 5.334 19.054 1.00 78.81 66 SER A CA 1
ATOM 521 C C . SER A 1 66 ? -24.159 5.795 18.961 1.00 78.81 66 SER A C 1
ATOM 523 O O . SER A 1 66 ? -24.816 5.668 17.924 1.00 78.81 66 SER A O 1
ATOM 525 N N . LYS A 1 67 ? -24.671 6.372 20.051 1.00 78.06 67 LYS A N 1
ATOM 526 C CA . LYS A 1 67 ? -26.024 6.945 20.093 1.00 78.06 67 LYS A CA 1
ATOM 527 C C . LYS A 1 67 ? -26.232 7.990 18.987 1.00 78.06 67 LYS A C 1
ATOM 529 O O . LYS A 1 67 ? -27.201 7.903 18.242 1.00 78.06 67 LYS A O 1
ATOM 534 N N . VAL A 1 68 ? -25.258 8.886 18.820 1.00 75.88 68 VAL A N 1
ATOM 535 C CA . VAL A 1 68 ? -25.257 9.923 17.776 1.00 75.88 68 VAL A CA 1
ATOM 536 C C . VAL A 1 68 ? -25.317 9.297 16.383 1.00 75.88 68 VAL A C 1
ATOM 538 O O . VAL A 1 68 ? -26.075 9.752 15.530 1.00 75.88 68 VAL A O 1
ATOM 541 N N . MET A 1 69 ? -24.559 8.226 16.137 1.00 77.62 69 MET A N 1
ATOM 542 C CA . MET A 1 69 ? -24.569 7.559 14.838 1.00 77.62 69 MET A CA 1
ATOM 543 C C . MET A 1 69 ? -25.903 6.850 14.563 1.00 77.62 69 MET A C 1
ATOM 545 O O . MET A 1 69 ? -26.402 6.922 13.442 1.00 77.62 69 MET A O 1
ATOM 549 N N . LYS A 1 70 ? -26.506 6.215 15.579 1.00 77.44 70 LYS A N 1
ATOM 550 C CA . LYS A 1 70 ? -27.832 5.577 15.478 1.00 77.44 70 LYS A CA 1
ATOM 551 C C . LYS A 1 70 ? -28.925 6.581 15.113 1.00 77.44 70 LYS A C 1
ATOM 553 O O . LYS A 1 70 ? -29.722 6.313 14.219 1.00 77.44 70 LYS A O 1
ATOM 558 N N . GLU A 1 71 ? -28.928 7.745 15.756 1.00 79.44 71 GLU A N 1
ATOM 559 C CA . GLU A 1 71 ? -29.889 8.828 15.493 1.00 79.44 71 GLU A CA 1
ATOM 560 C C . GLU A 1 71 ? -29.734 9.416 14.079 1.00 79.44 71 GLU A C 1
ATOM 562 O O . GLU A 1 71 ? -30.712 9.829 13.460 1.00 79.44 71 GLU A O 1
ATOM 567 N N . ASN A 1 72 ? -28.519 9.382 13.521 1.00 78.69 72 ASN A N 1
ATOM 568 C CA . ASN A 1 72 ? -28.205 9.907 12.192 1.00 78.69 72 ASN A CA 1
ATOM 569 C C . ASN A 1 72 ? -28.137 8.825 11.094 1.00 78.69 72 ASN A C 1
ATOM 571 O O . ASN A 1 72 ? -27.644 9.090 9.991 1.00 78.69 72 ASN A O 1
ATOM 575 N N . LEU A 1 73 ? -28.657 7.614 11.343 1.00 76.94 73 LEU A N 1
ATOM 576 C CA . LEU A 1 73 ? -28.607 6.506 10.378 1.00 76.94 73 LEU A CA 1
ATOM 577 C C . LEU A 1 73 ? -29.277 6.835 9.042 1.00 76.94 73 LEU A C 1
ATOM 579 O O . LEU A 1 73 ? -28.780 6.421 7.998 1.00 76.94 73 LEU A O 1
ATOM 583 N N . ASN A 1 74 ? -30.364 7.609 9.047 1.00 73.94 74 ASN A N 1
ATOM 584 C CA . ASN A 1 74 ? -31.036 8.018 7.810 1.00 73.94 74 ASN A CA 1
ATOM 585 C C . ASN A 1 74 ? -30.139 8.887 6.920 1.00 73.94 74 ASN A C 1
ATOM 587 O O . ASN A 1 74 ? -30.093 8.691 5.705 1.00 73.94 74 ASN A O 1
ATOM 591 N N . ILE A 1 75 ? -29.389 9.814 7.520 1.00 77.44 75 ILE A N 1
ATOM 592 C CA . ILE A 1 75 ? -28.442 10.673 6.800 1.00 77.44 75 ILE A CA 1
ATOM 593 C C . ILE A 1 75 ? -27.294 9.823 6.255 1.00 77.44 75 ILE A C 1
ATOM 595 O O . ILE A 1 75 ? -26.927 9.957 5.088 1.00 77.44 75 ILE A O 1
ATOM 599 N N . PHE A 1 76 ? -26.774 8.897 7.065 1.00 77.00 76 PHE A N 1
ATOM 600 C CA . PHE A 1 76 ? -25.747 7.959 6.625 1.00 77.00 76 PHE A CA 1
ATOM 601 C C . PHE A 1 76 ? -26.211 7.092 5.451 1.00 77.00 76 PHE A C 1
ATOM 603 O O . PHE A 1 76 ? -25.504 7.025 4.452 1.00 77.00 76 PHE A O 1
ATOM 610 N N . ASN A 1 77 ? -27.396 6.480 5.530 1.00 74.06 77 ASN A N 1
ATOM 611 C CA . ASN A 1 77 ? -27.931 5.641 4.456 1.00 74.06 77 ASN A CA 1
ATOM 612 C C . ASN A 1 77 ? -28.086 6.440 3.154 1.00 74.06 77 ASN A C 1
ATOM 614 O O . ASN A 1 77 ? -27.709 5.954 2.093 1.00 74.06 77 ASN A O 1
ATOM 618 N N . LYS A 1 78 ? -28.554 7.694 3.230 1.00 74.12 78 LYS A N 1
ATOM 619 C CA . LYS A 1 78 ? -28.667 8.575 2.058 1.00 74.12 78 LYS A CA 1
ATOM 620 C C . LYS A 1 78 ? -27.305 8.877 1.421 1.00 74.12 78 LYS A C 1
ATOM 622 O O . LYS A 1 78 ? -27.170 8.837 0.202 1.00 74.12 78 LYS A O 1
ATOM 627 N N . ILE A 1 79 ? -26.287 9.158 2.235 1.00 76.50 79 ILE A N 1
ATOM 628 C CA . ILE A 1 79 ? -24.914 9.379 1.753 1.00 76.50 79 ILE A CA 1
ATOM 629 C C . ILE A 1 79 ? -24.326 8.080 1.181 1.00 76.50 79 ILE A C 1
ATOM 631 O O . ILE A 1 79 ? -23.638 8.110 0.163 1.00 76.50 79 ILE A O 1
ATOM 635 N N . TRP A 1 80 ? -24.609 6.941 1.812 1.00 72.56 80 TRP A N 1
ATOM 636 C CA . TRP A 1 80 ? -24.112 5.630 1.407 1.00 72.56 80 TRP A CA 1
ATOM 637 C C . TRP A 1 80 ? -24.645 5.191 0.044 1.00 72.56 80 TRP A C 1
ATOM 639 O O . TRP A 1 80 ? -23.856 4.755 -0.792 1.00 72.56 80 TRP A O 1
ATOM 649 N N . GLU 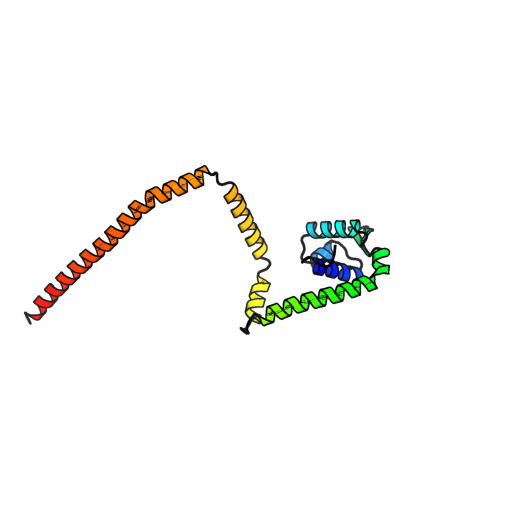A 1 81 ? -25.943 5.359 -0.213 1.00 73.81 81 GLU A N 1
ATOM 650 C CA . GLU A 1 81 ? -26.527 5.045 -1.522 1.00 73.81 81 GLU A CA 1
ATOM 651 C C . GLU A 1 81 ? -25.893 5.893 -2.634 1.00 73.81 81 GLU A C 1
ATOM 653 O O . GLU A 1 81 ? -25.496 5.350 -3.664 1.00 73.81 81 GLU A O 1
ATOM 658 N N . ASN A 1 82 ? -25.659 7.187 -2.393 1.00 72.12 82 ASN A N 1
ATOM 659 C CA . ASN A 1 82 ? -24.971 8.052 -3.359 1.00 72.12 82 ASN A CA 1
ATOM 660 C C . ASN A 1 82 ? -23.529 7.587 -3.641 1.00 72.12 82 ASN A C 1
ATOM 662 O O . ASN A 1 82 ? -23.085 7.584 -4.786 1.00 72.12 82 ASN A O 1
ATOM 666 N N . ILE A 1 83 ? -22.790 7.161 -2.609 1.00 70.62 83 ILE A N 1
ATOM 667 C CA . ILE A 1 83 ? -21.422 6.634 -2.768 1.00 70.62 83 ILE A CA 1
ATOM 668 C C . ILE A 1 83 ? -21.431 5.307 -3.539 1.00 70.62 83 ILE A C 1
ATOM 670 O O . ILE A 1 83 ? -20.568 5.083 -4.388 1.00 70.62 83 ILE A O 1
ATOM 674 N N . LYS A 1 84 ? -22.398 4.429 -3.257 1.00 67.75 84 LYS A N 1
ATOM 675 C CA . LYS A 1 84 ? -22.550 3.133 -3.926 1.00 67.75 84 LYS A CA 1
ATOM 676 C C . LYS A 1 84 ? -22.849 3.304 -5.415 1.00 67.75 84 LYS A C 1
ATOM 678 O O . LYS A 1 84 ? -22.246 2.602 -6.219 1.00 67.75 84 LYS A O 1
ATOM 683 N N . ILE A 1 85 ? -23.732 4.237 -5.77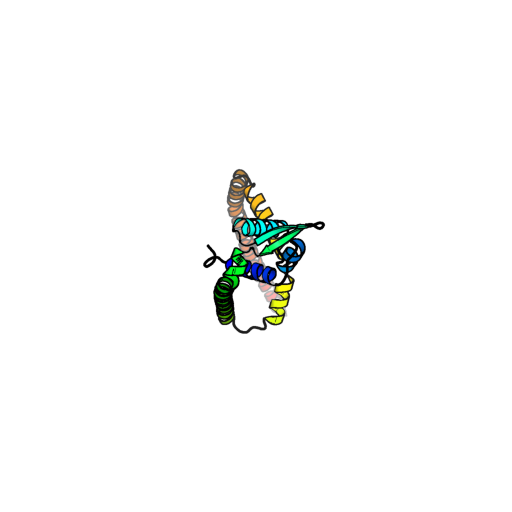3 1.00 67.25 85 ILE A N 1
ATOM 684 C CA . ILE A 1 85 ? -24.064 4.549 -7.170 1.00 67.25 85 ILE A CA 1
ATOM 685 C C . ILE A 1 85 ? -22.819 5.045 -7.914 1.00 67.25 85 ILE A C 1
ATOM 687 O O . ILE A 1 85 ? -22.460 4.465 -8.936 1.00 67.25 85 ILE A O 1
ATOM 691 N N . ASN A 1 86 ? -22.087 6.009 -7.347 1.00 64.38 86 ASN A N 1
ATOM 692 C CA . ASN A 1 86 ? -20.869 6.544 -7.966 1.00 64.38 86 ASN A CA 1
ATOM 693 C C . ASN A 1 86 ? -19.786 5.468 -8.178 1.00 64.38 86 ASN A C 1
ATOM 695 O O . ASN A 1 86 ? -19.137 5.431 -9.219 1.00 64.38 86 ASN A O 1
ATOM 699 N N . GLU A 1 87 ? -19.585 4.565 -7.212 1.00 64.25 87 GLU A N 1
ATOM 700 C CA . GLU A 1 87 ? -18.621 3.461 -7.342 1.00 64.25 87 GLU A CA 1
ATOM 701 C C . GLU A 1 87 ? -19.039 2.461 -8.438 1.00 64.25 87 GLU A C 1
ATOM 703 O O . GLU A 1 87 ? -18.192 1.963 -9.183 1.00 64.25 87 GLU A O 1
ATOM 708 N N . LEU A 1 88 ? -20.340 2.169 -8.565 1.00 63.50 88 LEU A N 1
ATOM 709 C CA . LEU A 1 88 ? -20.868 1.295 -9.617 1.00 63.50 88 LEU A CA 1
ATOM 710 C C . LEU A 1 88 ? -20.757 1.938 -11.004 1.00 63.50 88 LEU A C 1
ATOM 712 O O . LEU A 1 88 ? -20.401 1.245 -11.954 1.00 63.50 88 LEU A O 1
ATOM 716 N N . GLU A 1 89 ? -20.988 3.245 -11.127 1.00 62.53 89 GLU A N 1
ATOM 717 C CA . GLU A 1 89 ? -20.801 3.991 -12.378 1.00 62.53 89 GLU A CA 1
ATOM 718 C C . GLU A 1 89 ? -19.331 4.042 -12.809 1.00 62.53 89 GLU A C 1
ATOM 720 O O . GLU A 1 89 ? -19.026 3.799 -13.976 1.00 62.53 89 GLU A O 1
ATOM 725 N N . VAL A 1 90 ? -18.399 4.252 -11.871 1.00 62.78 90 VAL A N 1
ATOM 726 C CA . VAL A 1 90 ? -16.951 4.193 -12.145 1.00 62.78 90 VAL A CA 1
ATOM 727 C C . VAL A 1 90 ? -16.532 2.805 -12.637 1.00 62.78 90 VAL A C 1
ATOM 729 O O . VAL A 1 90 ? -15.710 2.690 -13.547 1.00 62.78 90 VAL A O 1
ATOM 732 N N . ARG A 1 91 ? -17.094 1.735 -12.062 1.00 58.50 91 ARG A N 1
ATOM 733 C CA . ARG A 1 91 ? -16.827 0.357 -12.506 1.00 58.50 91 ARG A CA 1
ATOM 734 C C . ARG A 1 91 ? -17.454 0.052 -13.863 1.00 58.50 91 ARG A C 1
ATOM 736 O O . ARG A 1 91 ? -16.811 -0.606 -14.670 1.00 58.50 91 ARG A O 1
ATOM 743 N N . ARG A 1 92 ? -18.663 0.553 -14.126 1.00 57.94 92 ARG A N 1
ATOM 744 C CA . ARG A 1 92 ? -19.359 0.392 -15.410 1.00 57.94 92 ARG A CA 1
ATOM 745 C C . ARG A 1 92 ? -18.587 1.060 -16.547 1.00 57.94 92 ARG A C 1
ATOM 747 O O . ARG A 1 92 ? -18.214 0.385 -17.491 1.00 57.94 92 ARG A O 1
ATOM 754 N N . ASN A 1 93 ? -18.208 2.324 -16.366 1.00 55.59 93 ASN A N 1
ATOM 755 C CA . ASN A 1 93 ? -17.448 3.097 -17.352 1.00 55.59 93 ASN A CA 1
ATOM 756 C C . ASN A 1 93 ? -16.049 2.494 -17.622 1.00 55.59 93 ASN A C 1
ATOM 758 O O . ASN A 1 93 ? -15.519 2.566 -18.725 1.00 55.59 93 ASN A O 1
ATOM 762 N N . LYS A 1 94 ? -15.453 1.821 -16.626 1.00 52.66 94 LYS A N 1
ATOM 763 C CA . LYS A 1 94 ? -14.206 1.063 -16.808 1.00 52.66 94 LYS A CA 1
ATOM 764 C C . LYS A 1 94 ? -14.397 -0.220 -17.627 1.00 52.66 94 LYS A C 1
ATOM 766 O O . LYS A 1 94 ? -13.481 -0.600 -18.350 1.00 52.66 94 LYS A O 1
ATOM 771 N N . ASN A 1 95 ? -15.550 -0.874 -17.509 1.00 46.81 95 ASN A N 1
ATOM 772 C CA . ASN A 1 95 ? -15.879 -2.075 -18.275 1.00 46.81 95 ASN A CA 1
ATOM 773 C C . ASN A 1 95 ? -16.257 -1.735 -19.725 1.00 46.81 95 ASN A C 1
ATOM 775 O O . ASN A 1 95 ? -15.912 -2.495 -20.618 1.00 46.81 95 ASN A O 1
ATOM 779 N N . ASP A 1 96 ? -16.853 -0.566 -19.971 1.00 51.94 96 ASP A N 1
ATOM 780 C CA . ASP A 1 96 ? -17.193 -0.092 -21.323 1.00 51.94 96 ASP A CA 1
ATOM 781 C C . ASP A 1 96 ? -15.945 0.235 -22.183 1.00 51.94 96 ASP A C 1
ATOM 783 O O . ASP A 1 96 ? -16.033 0.327 -23.405 1.00 51.94 96 ASP A O 1
ATOM 787 N N . PHE A 1 97 ? -14.763 0.370 -21.562 1.00 48.03 97 PHE A N 1
ATOM 788 C CA . PHE A 1 97 ? -13.468 0.553 -22.238 1.00 48.03 97 PHE A CA 1
ATOM 789 C C . PHE A 1 97 ? -12.694 -0.754 -22.486 1.00 48.03 97 PHE A C 1
ATOM 791 O O . PHE A 1 97 ? -11.655 -0.732 -23.147 1.00 48.03 97 PHE A O 1
ATOM 798 N N . VAL A 1 98 ? -13.161 -1.887 -21.953 1.00 47.50 98 VAL A N 1
ATOM 799 C CA . VAL A 1 98 ? -12.510 -3.192 -22.117 1.00 47.50 98 VAL A CA 1
ATOM 800 C C . VAL A 1 98 ? -13.402 -4.047 -23.002 1.00 47.50 98 VAL A C 1
ATOM 802 O O . VAL A 1 98 ? -14.367 -4.652 -22.544 1.00 47.50 98 VAL A O 1
ATOM 805 N N . GLY A 1 99 ? -13.075 -4.035 -24.295 1.00 39.41 99 GLY A N 1
ATOM 806 C CA . GLY A 1 99 ? -13.724 -4.845 -25.314 1.00 39.41 99 GLY A CA 1
ATOM 807 C C . GLY A 1 99 ? -13.758 -6.330 -24.952 1.00 39.41 99 GLY A C 1
ATOM 808 O O . GLY A 1 99 ? -12.857 -6.875 -24.318 1.00 39.41 99 GLY A O 1
ATOM 809 N N . GLU A 1 100 ? -14.852 -6.935 -25.379 1.00 46.22 100 GLU A N 1
ATOM 810 C CA . GLU A 1 100 ? -15.260 -8.328 -25.295 1.00 46.22 100 GLU A CA 1
ATOM 811 C C . GLU A 1 100 ? -14.157 -9.312 -25.733 1.00 46.22 100 GLU A C 1
ATOM 813 O O . GLU A 1 100 ? -14.036 -9.662 -26.902 1.00 46.22 100 GLU A O 1
ATOM 818 N N . GLU A 1 101 ? -13.354 -9.793 -24.782 1.00 46.53 101 GLU A N 1
ATOM 819 C CA . GLU A 1 101 ? -12.545 -11.003 -24.951 1.00 46.53 101 GLU A CA 1
ATOM 820 C C . GLU A 1 101 ? -12.616 -11.848 -23.673 1.00 46.53 101 GLU A C 1
ATOM 822 O O . GLU A 1 101 ? -11.884 -11.621 -22.716 1.00 46.53 101 GLU A O 1
ATOM 827 N N . ASN A 1 102 ? -13.569 -12.787 -23.654 1.00 47.50 102 ASN A N 1
ATOM 828 C CA . ASN A 1 102 ? -13.627 -13.992 -22.810 1.00 47.50 102 ASN A CA 1
ATOM 829 C C . ASN A 1 102 ? -12.966 -13.873 -21.412 1.00 47.50 102 ASN A C 1
ATOM 831 O O . ASN A 1 102 ? -12.036 -14.598 -21.051 1.00 47.50 102 ASN A O 1
ATOM 835 N N . VAL A 1 103 ? -13.451 -12.910 -20.623 1.00 54.88 103 VAL A N 1
ATOM 836 C CA . VAL A 1 103 ? -12.811 -12.446 -19.381 1.00 54.88 103 VAL A CA 1
ATOM 837 C C . VAL A 1 103 ? -13.051 -13.399 -18.206 1.00 54.88 103 VAL A C 1
ATOM 839 O O . VAL A 1 103 ? -12.373 -13.287 -17.190 1.00 54.88 103 VAL A O 1
ATOM 842 N N . ASP A 1 104 ? -13.949 -14.374 -18.314 1.00 53.03 104 ASP A N 1
ATOM 843 C CA . ASP A 1 104 ? -14.384 -15.158 -17.154 1.00 53.03 104 ASP A CA 1
ATOM 844 C C . ASP A 1 104 ? -13.298 -16.137 -16.676 1.00 53.03 104 ASP A C 1
ATOM 846 O O . ASP A 1 104 ? -13.039 -16.245 -15.476 1.00 53.03 104 ASP A O 1
ATOM 850 N N . ASP A 1 105 ? -12.575 -16.778 -17.598 1.00 50.84 105 ASP A N 1
ATOM 851 C CA . ASP A 1 105 ? -11.491 -17.716 -17.263 1.00 50.84 105 ASP A CA 1
ATOM 852 C C . ASP A 1 105 ? -10.199 -16.974 -16.862 1.00 50.84 105 ASP A C 1
ATOM 854 O O . ASP A 1 105 ? -9.529 -17.312 -15.878 1.00 50.84 105 ASP A O 1
ATOM 858 N N . PHE A 1 106 ? -9.900 -15.856 -17.535 1.00 49.66 106 PHE A N 1
ATOM 859 C CA . PHE A 1 106 ? -8.748 -15.018 -17.204 1.00 49.66 106 PHE A CA 1
ATOM 860 C C . PHE A 1 106 ? -8.945 -14.257 -15.886 1.00 49.66 106 PHE A C 1
ATOM 862 O O . PHE A 1 106 ? -8.034 -14.232 -15.055 1.00 49.66 106 PHE A O 1
ATOM 869 N N . ALA A 1 107 ? -10.128 -13.693 -15.629 1.00 54.97 107 ALA A N 1
ATOM 870 C CA . ALA A 1 107 ? -10.423 -12.998 -14.380 1.00 54.97 107 ALA A CA 1
ATOM 871 C C . ALA A 1 107 ? -10.455 -13.960 -13.193 1.00 54.97 107 ALA A C 1
ATOM 873 O O . ALA A 1 107 ? -9.933 -13.614 -12.134 1.00 54.97 107 ALA A O 1
ATOM 874 N N . LEU A 1 108 ? -10.969 -15.184 -13.352 1.00 53.25 108 LEU A N 1
ATOM 875 C CA . LEU A 1 108 ? -10.881 -16.198 -12.300 1.00 53.25 108 LEU A CA 1
ATOM 876 C C . LEU A 1 108 ? -9.427 -16.647 -12.065 1.00 53.25 108 LEU A C 1
ATOM 878 O O . LEU A 1 108 ? -9.042 -16.872 -10.912 1.00 53.25 108 LEU A O 1
ATOM 882 N N . SER A 1 109 ? -8.573 -16.664 -13.097 1.00 52.59 109 SER A N 1
ATOM 883 C CA . SER A 1 109 ? -7.125 -16.868 -12.930 1.00 52.59 109 SER A CA 1
ATOM 884 C C . SER A 1 109 ? -6.435 -15.706 -12.188 1.00 52.59 109 SER A C 1
ATOM 886 O O . SER A 1 109 ? -5.589 -15.936 -11.316 1.00 52.59 109 SER A O 1
ATOM 888 N N . PHE A 1 110 ? -6.852 -14.463 -12.449 1.00 49.62 110 PHE A N 1
ATOM 889 C CA . PHE A 1 110 ? -6.288 -13.251 -11.849 1.00 49.62 110 PHE A CA 1
ATOM 890 C C . PHE A 1 110 ? -6.763 -13.038 -10.401 1.00 49.62 110 PHE A C 1
ATOM 892 O O . PHE A 1 110 ? -5.979 -12.649 -9.529 1.00 49.62 110 PHE A O 1
ATOM 899 N N . LEU A 1 111 ? -8.023 -13.373 -10.102 1.00 50.06 111 LEU A N 1
ATOM 900 C CA . LEU A 1 111 ? -8.604 -13.335 -8.756 1.00 50.06 111 LEU A CA 1
ATOM 901 C C . LEU A 1 111 ? -8.087 -14.475 -7.864 1.00 50.06 111 LEU A C 1
ATOM 903 O O . LEU A 1 111 ? -7.940 -14.282 -6.655 1.00 50.06 111 LEU A O 1
ATOM 907 N N . ARG A 1 112 ? -7.694 -15.622 -8.438 1.00 53.03 112 ARG A N 1
ATOM 908 C CA . ARG A 1 112 ? -7.006 -16.707 -7.711 1.00 53.03 112 ARG A CA 1
ATOM 909 C C . ARG A 1 112 ? -5.567 -16.347 -7.295 1.00 53.03 112 ARG A C 1
ATOM 911 O O . ARG A 1 112 ? -4.987 -17.033 -6.452 1.00 53.03 112 ARG A O 1
ATOM 918 N N . ASN A 1 113 ? -4.994 -15.250 -7.805 1.00 47.22 113 ASN A N 1
ATOM 919 C CA . ASN A 1 113 ? -3.587 -14.886 -7.592 1.00 47.22 113 ASN A CA 1
ATOM 920 C C . ASN A 1 113 ? -3.339 -13.814 -6.498 1.00 47.22 113 ASN A C 1
ATOM 922 O O . ASN A 1 113 ? -2.193 -13.517 -6.152 1.00 47.22 113 ASN A O 1
ATOM 926 N N . ASN A 1 114 ? -4.379 -13.257 -5.862 1.00 50.62 114 ASN A N 1
ATOM 927 C CA . ASN A 1 114 ? -4.210 -12.130 -4.924 1.00 50.62 114 ASN A CA 1
ATOM 928 C C . ASN A 1 114 ? -3.701 -12.509 -3.508 1.00 50.62 114 ASN A C 1
ATOM 930 O O . ASN A 1 114 ? -3.621 -11.661 -2.619 1.00 50.62 114 ASN A O 1
ATOM 934 N N . ARG A 1 115 ? -3.303 -13.773 -3.289 1.00 50.50 115 ARG A N 1
ATOM 935 C CA . ARG A 1 115 ? -2.514 -14.200 -2.114 1.00 50.50 115 ARG A CA 1
ATOM 936 C C . ARG A 1 115 ? -1.001 -14.246 -2.375 1.00 50.50 115 ARG A C 1
ATOM 938 O O . ARG A 1 115 ? -0.236 -14.075 -1.433 1.00 50.50 115 ARG A O 1
ATOM 945 N N . LYS A 1 116 ? -0.556 -14.425 -3.627 1.00 49.78 116 LYS A N 1
ATOM 946 C CA . LYS A 1 116 ? 0.877 -14.456 -3.991 1.00 49.78 116 LYS A CA 1
ATOM 947 C C . LYS A 1 116 ? 1.441 -13.057 -4.273 1.00 49.78 116 LYS A C 1
ATOM 949 O O . LYS A 1 116 ? 2.613 -12.799 -4.003 1.00 49.78 116 LYS A O 1
ATOM 954 N N . ASN A 1 117 ? 0.589 -12.117 -4.686 1.00 51.03 117 ASN A N 1
ATOM 955 C CA . ASN A 1 117 ? 1.005 -10.757 -5.045 1.00 51.03 117 ASN A CA 1
ATOM 956 C C . ASN A 1 117 ? 1.416 -9.884 -3.848 1.00 51.03 117 ASN A C 1
ATOM 958 O O . ASN A 1 117 ? 2.232 -8.982 -4.016 1.00 51.03 117 ASN A O 1
ATOM 962 N N . LYS A 1 118 ? 0.934 -10.175 -2.627 1.00 58.16 118 LYS A N 1
ATOM 963 C CA . LYS A 1 118 ? 1.448 -9.515 -1.411 1.00 58.16 118 LYS A CA 1
ATOM 964 C C . LYS A 1 118 ? 2.921 -9.862 -1.170 1.00 58.16 118 LYS A C 1
ATOM 966 O O . LYS A 1 118 ? 3.702 -8.964 -0.885 1.00 58.16 118 LYS A O 1
ATOM 971 N N . SER A 1 119 ? 3.316 -11.126 -1.352 1.00 60.97 119 SER A N 1
ATOM 972 C CA . SER A 1 119 ? 4.722 -11.541 -1.226 1.00 60.97 119 SER A CA 1
ATOM 973 C C . SER A 1 119 ? 5.596 -10.941 -2.327 1.00 60.97 119 SER A C 1
ATOM 975 O O . SER A 1 119 ? 6.728 -10.563 -2.056 1.00 60.97 119 SER A O 1
ATOM 977 N N . ILE A 1 120 ? 5.071 -10.818 -3.549 1.00 68.81 120 ILE A N 1
ATOM 978 C CA . ILE A 1 120 ? 5.779 -10.197 -4.680 1.00 68.81 120 ILE A CA 1
ATOM 979 C C . ILE A 1 120 ? 5.991 -8.695 -4.441 1.00 68.81 120 ILE A C 1
ATOM 981 O O . ILE A 1 120 ? 7.092 -8.193 -4.652 1.00 68.81 120 ILE A O 1
ATOM 985 N N . LEU A 1 121 ? 4.981 -7.986 -3.926 1.00 69.94 121 LEU A N 1
ATOM 986 C CA . LEU A 1 121 ? 5.103 -6.576 -3.539 1.00 69.94 121 LEU A CA 1
ATOM 987 C C . LEU A 1 121 ? 6.110 -6.372 -2.401 1.00 69.94 121 LEU A C 1
ATOM 989 O O . LEU A 1 121 ? 6.926 -5.457 -2.467 1.00 69.94 121 LEU A O 1
ATOM 993 N N . ILE A 1 122 ? 6.089 -7.238 -1.384 1.00 74.06 122 ILE A N 1
ATOM 994 C CA . ILE A 1 122 ? 7.050 -7.184 -0.273 1.00 74.06 122 ILE A CA 1
ATOM 995 C C . ILE A 1 122 ? 8.468 -7.468 -0.778 1.00 74.06 122 ILE A C 1
ATOM 997 O O . ILE A 1 122 ? 9.385 -6.729 -0.437 1.00 74.06 122 ILE A O 1
ATOM 1001 N N . LEU A 1 123 ? 8.657 -8.478 -1.632 1.00 77.50 123 LEU A N 1
ATOM 1002 C CA . LEU A 1 123 ? 9.963 -8.815 -2.201 1.00 77.50 123 LEU A CA 1
ATOM 1003 C C . LEU A 1 123 ? 10.516 -7.676 -3.070 1.00 77.50 123 LEU A C 1
ATOM 1005 O O . LEU A 1 123 ? 11.690 -7.335 -2.951 1.00 77.50 123 LEU A O 1
ATOM 1009 N N . SER A 1 124 ? 9.664 -7.037 -3.878 1.00 75.50 124 SER A N 1
ATOM 1010 C CA . SER A 1 124 ? 10.033 -5.856 -4.667 1.00 75.50 124 SER A CA 1
ATOM 1011 C C . SER A 1 124 ? 10.417 -4.668 -3.783 1.00 75.50 124 SER A C 1
ATOM 1013 O O . SER A 1 124 ? 11.345 -3.937 -4.118 1.00 75.50 124 SER A O 1
ATOM 1015 N N . PHE A 1 125 ? 9.729 -4.471 -2.658 1.00 83.88 125 PHE A N 1
ATOM 1016 C CA . PHE A 1 125 ? 10.029 -3.394 -1.717 1.00 83.88 125 PHE A CA 1
ATOM 1017 C C . PHE A 1 125 ? 11.332 -3.655 -0.951 1.00 83.88 125 PHE A C 1
ATOM 1019 O O . PHE A 1 125 ? 12.153 -2.755 -0.808 1.00 83.88 125 PHE A O 1
ATOM 1026 N N . VAL A 1 126 ? 11.565 -4.897 -0.520 1.00 83.31 126 VAL A N 1
ATOM 1027 C CA . VAL A 1 126 ? 12.818 -5.320 0.123 1.00 83.31 126 VAL A CA 1
ATOM 1028 C C . VAL A 1 126 ? 13.997 -5.172 -0.838 1.00 83.31 126 VAL A C 1
ATOM 1030 O O . VAL A 1 126 ? 15.013 -4.597 -0.461 1.00 83.31 126 VAL A O 1
ATOM 1033 N N . ALA A 1 127 ? 13.854 -5.612 -2.091 1.00 81.62 127 ALA A N 1
ATOM 1034 C CA . ALA A 1 127 ? 14.882 -5.434 -3.115 1.00 81.62 127 ALA A CA 1
ATOM 1035 C C . ALA A 1 127 ? 15.178 -3.947 -3.387 1.00 81.62 127 ALA A C 1
ATOM 1037 O O . ALA A 1 127 ? 16.338 -3.563 -3.509 1.00 81.62 127 ALA A O 1
ATOM 1038 N N . PHE A 1 128 ? 14.147 -3.098 -3.418 1.00 86.12 128 PHE A N 1
ATOM 1039 C CA . PHE A 1 128 ? 14.297 -1.653 -3.597 1.00 86.12 128 PHE A CA 1
ATOM 1040 C C . PHE A 1 128 ? 15.003 -0.977 -2.411 1.00 86.12 128 PHE A C 1
ATOM 1042 O O . PHE A 1 128 ? 15.897 -0.160 -2.610 1.00 86.12 128 PHE A O 1
ATOM 1049 N N . ILE A 1 129 ? 14.658 -1.349 -1.175 1.00 77.50 129 ILE A N 1
ATOM 1050 C CA . ILE A 1 129 ? 15.342 -0.860 0.030 1.00 77.50 129 ILE A CA 1
ATOM 1051 C C . ILE A 1 129 ? 16.812 -1.292 0.016 1.00 77.50 129 ILE A C 1
ATOM 1053 O O . ILE A 1 129 ? 17.683 -0.464 0.248 1.00 77.50 129 ILE A O 1
ATOM 1057 N N . LEU A 1 130 ? 17.110 -2.550 -0.319 1.00 79.12 130 LEU A N 1
ATOM 1058 C CA . LEU A 1 130 ? 18.491 -3.027 -0.451 1.00 79.12 130 LEU A CA 1
ATOM 1059 C C . LEU A 1 130 ? 19.265 -2.268 -1.539 1.00 79.12 130 LEU A C 1
ATOM 1061 O O . LEU A 1 130 ? 20.434 -1.951 -1.335 1.00 79.12 130 LEU A O 1
ATOM 1065 N N . ALA A 1 131 ? 18.610 -1.909 -2.647 1.00 77.56 131 ALA A N 1
ATOM 1066 C CA . ALA A 1 131 ? 19.202 -1.081 -3.696 1.00 77.56 131 ALA A CA 1
ATOM 1067 C C . ALA A 1 131 ? 19.531 0.349 -3.219 1.00 77.56 131 ALA A C 1
ATOM 1069 O O . ALA A 1 131 ? 20.516 0.923 -3.673 1.00 77.56 131 ALA A O 1
ATOM 1070 N N . LEU A 1 132 ? 18.770 0.907 -2.268 1.00 77.56 132 LEU A N 1
ATOM 1071 C CA . LEU A 1 132 ? 19.068 2.208 -1.648 1.00 77.56 132 LEU A CA 1
ATOM 1072 C C . LEU A 1 132 ? 20.283 2.165 -0.709 1.00 77.56 132 LEU A C 1
ATOM 1074 O O . LEU A 1 132 ? 20.907 3.197 -0.475 1.00 77.56 132 LEU A O 1
ATOM 1078 N N . PHE A 1 133 ? 20.625 0.986 -0.183 1.00 83.19 133 PHE A N 1
ATOM 1079 C CA . PHE A 1 133 ? 21.827 0.774 0.630 1.00 83.19 133 PHE A CA 1
ATOM 1080 C C . PHE A 1 133 ? 23.075 0.465 -0.202 1.00 83.19 133 PHE A C 1
ATOM 1082 O O . PHE A 1 133 ? 24.160 0.325 0.364 1.00 83.19 133 PHE A O 1
ATOM 1089 N N . VAL A 1 134 ? 22.955 0.378 -1.530 1.00 83.50 134 VAL A N 1
ATOM 1090 C CA . VAL A 1 134 ? 24.124 0.260 -2.402 1.00 83.50 134 VAL A CA 1
ATOM 1091 C C . VAL A 1 134 ? 24.893 1.581 -2.328 1.00 83.50 134 VAL A C 1
ATOM 1093 O O . VAL A 1 134 ? 24.350 2.627 -2.690 1.00 83.50 134 VAL A O 1
ATOM 1096 N N . PRO A 1 135 ? 26.147 1.578 -1.847 1.00 87.56 135 PRO A N 1
ATOM 1097 C CA . PRO A 1 135 ? 26.897 2.810 -1.709 1.00 87.56 135 PRO A CA 1
ATOM 1098 C C . PRO A 1 135 ? 27.150 3.417 -3.091 1.00 87.56 135 PRO A C 1
ATOM 1100 O O . PRO A 1 135 ? 27.394 2.712 -4.073 1.00 87.56 135 PRO A O 1
ATOM 1103 N N . ILE A 1 136 ? 27.139 4.749 -3.162 1.00 85.50 136 ILE A N 1
ATOM 1104 C CA . ILE A 1 136 ? 27.384 5.506 -4.401 1.00 85.50 136 ILE A CA 1
ATOM 1105 C C . ILE A 1 136 ? 28.703 5.099 -5.080 1.00 85.50 136 ILE A C 1
ATOM 1107 O O . ILE A 1 136 ? 28.792 5.109 -6.307 1.00 85.50 136 ILE A O 1
ATOM 1111 N N . SER A 1 137 ? 29.702 4.663 -4.308 1.00 85.12 137 SER A N 1
ATOM 1112 C CA . SER A 1 137 ? 30.965 4.133 -4.833 1.00 85.12 137 SER A CA 1
ATOM 1113 C C . SER A 1 137 ? 30.781 2.902 -5.726 1.00 85.12 137 SER A C 1
ATOM 1115 O O . SER A 1 137 ? 31.489 2.771 -6.720 1.00 85.12 137 SER A O 1
ATOM 1117 N N . THR A 1 138 ? 29.819 2.025 -5.434 1.00 88.94 138 THR A N 1
ATOM 1118 C CA . THR A 1 138 ? 29.521 0.843 -6.256 1.00 88.94 138 THR A CA 1
ATOM 1119 C C . THR A 1 138 ? 28.864 1.234 -7.577 1.00 88.94 138 THR A C 1
ATOM 1121 O O . THR A 1 138 ? 29.212 0.687 -8.622 1.00 88.94 138 THR A O 1
ATOM 1124 N N . LEU A 1 139 ? 27.955 2.211 -7.563 1.00 88.44 139 LEU A N 1
ATOM 1125 C CA . LEU A 1 139 ? 27.344 2.737 -8.789 1.00 88.44 139 LEU A CA 1
ATOM 1126 C C . LEU A 1 139 ? 28.385 3.424 -9.680 1.00 88.44 139 LEU A C 1
ATOM 1128 O O . LEU A 1 139 ? 28.422 3.205 -10.887 1.00 88.44 139 LEU A O 1
ATOM 1132 N N . PHE A 1 140 ? 29.282 4.201 -9.077 1.00 92.88 140 PHE A N 1
ATOM 1133 C CA . PHE A 1 140 ? 30.381 4.830 -9.798 1.00 92.88 140 PHE A CA 1
ATOM 1134 C C . PHE A 1 140 ? 31.345 3.791 -10.389 1.00 92.88 140 PHE A C 1
ATOM 1136 O O . PHE A 1 140 ? 31.689 3.863 -11.566 1.00 92.88 140 PHE A O 1
ATOM 1143 N N . LEU A 1 141 ? 31.733 2.780 -9.606 1.00 93.38 141 LEU A N 1
ATOM 1144 C CA . LEU A 1 141 ? 32.631 1.720 -10.060 1.00 93.38 141 LEU A CA 1
ATOM 1145 C C . LEU A 1 141 ? 32.014 0.877 -11.183 1.00 93.38 141 LEU A C 1
ATOM 1147 O O . LEU A 1 141 ? 32.693 0.596 -12.163 1.00 93.38 141 LEU A O 1
ATOM 1151 N N . THR A 1 142 ? 30.733 0.511 -11.082 1.00 93.88 142 THR A N 1
ATOM 1152 C CA . THR A 1 142 ? 30.025 -0.224 -12.149 1.00 93.88 142 THR A CA 1
ATOM 1153 C C . THR A 1 142 ? 29.913 0.596 -13.428 1.00 93.88 142 THR A C 1
ATOM 1155 O O . THR A 1 142 ? 30.163 0.060 -14.504 1.00 93.88 142 THR A O 1
ATOM 1158 N N . LEU A 1 143 ? 29.622 1.896 -13.330 1.00 95.50 143 LEU A N 1
ATOM 1159 C CA . LEU A 1 143 ? 29.598 2.793 -14.484 1.00 95.50 143 LEU A CA 1
ATOM 1160 C C . LEU A 1 143 ? 30.969 2.878 -15.167 1.00 95.50 143 LEU A C 1
ATOM 1162 O O . LEU A 1 143 ? 31.055 2.742 -16.386 1.00 95.50 143 LEU A O 1
ATOM 1166 N N . VAL A 1 144 ? 32.039 3.063 -14.388 1.00 96.75 144 VAL A N 1
ATOM 1167 C CA . VAL A 1 144 ? 33.416 3.103 -14.904 1.00 96.75 144 VAL A CA 1
ATOM 1168 C C . VAL A 1 144 ? 33.789 1.772 -15.552 1.00 96.75 144 VAL A C 1
ATOM 1170 O O . VAL A 1 144 ? 34.374 1.768 -16.629 1.00 96.75 144 VAL A O 1
ATOM 1173 N N . LEU A 1 145 ? 33.412 0.645 -14.942 1.00 96.19 145 LEU A N 1
ATOM 1174 C CA . LEU A 1 145 ? 33.661 -0.688 -15.486 1.00 96.19 145 LEU A CA 1
ATOM 1175 C C . LEU A 1 145 ? 32.940 -0.877 -16.828 1.00 96.19 145 LEU A C 1
ATOM 1177 O O . LEU A 1 145 ? 33.562 -1.259 -17.813 1.00 96.19 145 LEU A O 1
ATOM 1181 N N . VAL A 1 146 ? 31.648 -0.549 -16.903 1.00 96.19 146 VAL A N 1
ATOM 1182 C CA . VAL A 1 146 ? 30.884 -0.616 -18.157 1.00 96.19 146 VAL A CA 1
ATOM 1183 C C . VAL A 1 146 ? 31.540 0.261 -19.222 1.00 96.19 146 VAL A C 1
ATOM 1185 O O . VAL A 1 146 ? 31.796 -0.211 -20.326 1.00 96.19 146 VAL A O 1
ATOM 1188 N N . LEU A 1 147 ? 31.894 1.503 -18.894 1.00 96.50 147 LEU A N 1
ATOM 1189 C CA . LEU A 1 147 ? 32.529 2.414 -19.846 1.00 96.50 147 LEU A CA 1
ATOM 1190 C C . LEU A 1 147 ? 33.909 1.922 -20.313 1.00 96.50 147 LEU A C 1
ATOM 1192 O O . LEU A 1 147 ? 34.263 2.118 -21.472 1.00 96.50 147 LEU A O 1
ATOM 1196 N N . LEU A 1 148 ? 34.673 1.272 -19.434 1.00 97.19 148 LEU A N 1
ATOM 1197 C CA . LEU A 1 148 ? 35.999 0.737 -19.740 1.00 97.19 148 LEU A CA 1
ATOM 1198 C C . LEU A 1 148 ? 35.929 -0.476 -20.676 1.00 97.19 148 LEU A C 1
ATOM 1200 O O . LEU A 1 148 ? 36.755 -0.607 -21.577 1.00 97.19 148 LEU A O 1
ATOM 1204 N N . PHE A 1 149 ? 34.955 -1.362 -20.464 1.00 96.81 149 PHE A N 1
ATOM 1205 C CA . PHE A 1 149 ? 34.866 -2.633 -21.184 1.00 96.81 149 PHE A CA 1
ATOM 1206 C C . PHE A 1 149 ? 33.986 -2.577 -22.438 1.00 96.81 149 PHE A C 1
ATOM 1208 O O . PHE A 1 149 ? 34.209 -3.360 -23.358 1.00 96.81 149 PHE A O 1
ATOM 1215 N N . VAL A 1 150 ? 33.027 -1.651 -22.536 1.00 96.38 150 VAL A N 1
ATOM 1216 C CA . VAL A 1 150 ? 32.135 -1.560 -23.707 1.00 96.38 150 VAL A CA 1
ATOM 1217 C C . VAL A 1 150 ? 32.898 -1.311 -25.019 1.00 96.38 150 VAL A C 1
ATOM 1219 O O . VAL A 1 150 ? 32.690 -2.083 -25.956 1.00 96.38 150 VAL A O 1
ATOM 1222 N N . PRO A 1 151 ? 33.808 -0.320 -25.127 1.00 96.94 151 PRO A N 1
ATOM 1223 C CA . PRO A 1 151 ? 34.550 -0.082 -26.366 1.00 96.94 151 PRO A CA 1
ATOM 1224 C C . PRO A 1 151 ? 35.407 -1.272 -26.844 1.00 96.94 151 PRO A C 1
ATOM 1226 O O . PRO A 1 151 ? 35.277 -1.641 -28.013 1.00 96.94 151 PRO A O 1
ATOM 1229 N N . PRO A 1 152 ? 36.247 -1.922 -26.005 1.00 97.19 152 PRO A N 1
ATOM 1230 C CA . PRO A 1 152 ? 37.039 -3.065 -26.457 1.00 97.19 152 PRO A CA 1
ATOM 1231 C C . PRO A 1 152 ? 36.178 -4.287 -26.794 1.00 97.19 152 PRO A C 1
ATOM 1233 O O . PRO A 1 152 ? 36.492 -4.992 -27.750 1.00 97.19 152 PRO A O 1
ATOM 1236 N N . ILE A 1 153 ? 35.072 -4.525 -26.074 1.00 97.12 153 ILE A N 1
ATOM 1237 C CA . ILE A 1 153 ? 34.127 -5.600 -26.416 1.00 97.12 153 ILE A CA 1
ATOM 1238 C C . ILE A 1 153 ? 33.498 -5.337 -27.787 1.00 97.12 153 ILE A C 1
ATOM 1240 O O . ILE A 1 153 ? 33.431 -6.246 -28.611 1.00 97.12 153 ILE A O 1
ATOM 1244 N N . LEU A 1 154 ? 33.076 -4.101 -28.063 1.00 96.62 154 LEU A N 1
ATOM 1245 C CA . LEU A 1 154 ? 32.478 -3.742 -29.348 1.00 96.62 154 LEU A CA 1
ATOM 1246 C C . LEU A 1 154 ? 33.472 -3.911 -30.506 1.00 96.62 154 LEU A C 1
ATOM 1248 O O . LEU A 1 154 ? 33.115 -4.462 -31.548 1.00 96.62 154 LEU A O 1
ATOM 1252 N N . ALA A 1 155 ? 34.723 -3.490 -30.308 1.00 97.12 155 ALA A N 1
ATOM 1253 C CA . ALA A 1 155 ? 35.790 -3.685 -31.286 1.00 97.12 155 ALA A CA 1
ATOM 1254 C C . ALA A 1 155 ? 36.046 -5.177 -31.557 1.00 97.12 155 ALA A C 1
ATOM 1256 O O . ALA A 1 155 ? 36.131 -5.585 -32.714 1.00 97.12 155 ALA A O 1
ATOM 1257 N N . LEU A 1 156 ? 36.096 -6.003 -30.506 1.00 97.31 156 LEU A N 1
ATOM 1258 C CA . LEU A 1 156 ? 36.280 -7.448 -30.630 1.00 97.31 156 LEU A CA 1
ATOM 1259 C C . LEU A 1 156 ? 35.124 -8.112 -31.391 1.00 97.31 156 LEU A C 1
ATOM 1261 O O . LEU A 1 156 ? 35.365 -8.915 -32.287 1.00 97.31 156 LEU A O 1
ATOM 1265 N N . VAL A 1 157 ? 33.877 -7.765 -31.058 1.00 97.56 157 VAL A N 1
ATOM 1266 C CA . VAL A 1 157 ? 32.680 -8.296 -31.731 1.00 97.56 157 VAL A CA 1
ATOM 1267 C C . VAL A 1 157 ? 32.678 -7.917 -33.210 1.00 97.56 157 VAL A C 1
ATOM 1269 O O . VAL A 1 157 ? 32.417 -8.768 -34.055 1.00 97.56 157 VAL A O 1
ATOM 1272 N N . THR A 1 158 ? 33.018 -6.669 -33.530 1.00 96.56 158 THR A N 1
ATOM 1273 C CA . THR A 1 158 ? 33.084 -6.188 -34.919 1.00 96.56 158 THR A CA 1
ATOM 1274 C C . THR A 1 158 ? 34.141 -6.952 -35.714 1.00 96.56 158 THR A C 1
ATOM 1276 O O . THR A 1 158 ? 33.843 -7.477 -36.784 1.00 96.56 158 THR A O 1
ATOM 1279 N N . LEU A 1 159 ? 35.342 -7.111 -35.149 1.00 96.31 159 LEU A N 1
ATOM 1280 C CA . LEU A 1 159 ? 36.433 -7.863 -35.770 1.00 96.31 159 LEU A CA 1
ATOM 1281 C C . LEU A 1 159 ? 36.072 -9.339 -35.984 1.00 96.31 159 LEU A C 1
ATOM 1283 O O . LEU A 1 159 ? 36.455 -9.938 -36.986 1.00 96.31 159 LEU A O 1
ATOM 1287 N N . LEU A 1 160 ? 35.307 -9.928 -35.064 1.00 96.50 160 LEU A N 1
ATOM 1288 C CA . LEU A 1 160 ? 34.841 -11.305 -35.185 1.00 96.50 160 LEU A CA 1
ATOM 1289 C C . LEU A 1 160 ? 33.810 -11.458 -36.314 1.00 96.50 160 LEU A C 1
ATOM 1291 O O . LEU A 1 160 ? 33.893 -12.407 -37.089 1.00 96.50 160 LEU A O 1
ATOM 1295 N N . ILE A 1 161 ? 32.873 -10.512 -36.440 1.00 96.44 161 ILE A N 1
ATOM 1296 C CA . ILE A 1 161 ? 31.873 -10.495 -37.519 1.00 96.44 161 ILE A CA 1
ATOM 1297 C C . ILE A 1 161 ? 32.554 -10.338 -38.884 1.00 96.44 161 ILE A C 1
ATOM 1299 O O . ILE A 1 161 ? 32.289 -11.126 -39.793 1.00 96.44 161 ILE A O 1
ATOM 1303 N N . GLU A 1 162 ? 33.451 -9.359 -39.025 1.00 94.31 162 GLU A N 1
ATOM 1304 C CA . GLU A 1 162 ? 34.199 -9.135 -40.268 1.00 94.31 162 GLU A CA 1
ATOM 1305 C C . GLU A 1 162 ? 35.090 -10.334 -40.614 1.00 94.31 162 GLU A C 1
ATOM 1307 O O . GLU A 1 162 ? 35.088 -10.800 -41.754 1.00 94.31 162 GLU A O 1
ATOM 1312 N N . GLY A 1 163 ? 35.793 -10.895 -39.626 1.00 93.00 163 GLY A N 1
ATOM 1313 C CA . GLY A 1 163 ? 36.637 -12.074 -39.813 1.00 93.00 163 GLY A CA 1
ATOM 1314 C C . GLY A 1 163 ? 35.854 -13.294 -40.304 1.00 93.00 163 GLY A C 1
ATOM 1315 O O . GLY A 1 163 ? 36.282 -13.964 -41.244 1.00 93.00 163 GLY A O 1
ATOM 1316 N N . ILE A 1 164 ? 34.675 -13.561 -39.730 1.00 91.25 164 ILE A N 1
ATOM 1317 C CA . ILE A 1 164 ? 33.792 -14.647 -40.186 1.00 91.25 164 ILE A CA 1
ATOM 1318 C C . ILE A 1 164 ? 33.317 -14.401 -41.623 1.00 91.25 164 ILE A C 1
ATOM 1320 O O . ILE A 1 164 ? 33.290 -15.339 -42.421 1.00 91.25 164 ILE A O 1
ATOM 1324 N N . ALA A 1 165 ? 32.960 -13.161 -41.972 1.00 90.50 165 ALA A N 1
ATOM 1325 C CA . ALA A 1 165 ? 32.503 -12.824 -43.318 1.00 90.50 165 ALA A CA 1
ATOM 1326 C C . ALA A 1 165 ? 33.590 -13.081 -44.375 1.00 90.50 165 ALA A C 1
ATOM 1328 O O . ALA A 1 165 ? 33.306 -13.689 -45.409 1.00 90.50 165 ALA A O 1
ATOM 1329 N N . VAL A 1 166 ? 34.838 -12.695 -44.089 1.00 93.44 166 VAL A N 1
ATOM 1330 C CA . VAL A 1 166 ? 35.986 -12.932 -44.979 1.00 93.44 166 VAL A CA 1
ATOM 1331 C C . VAL A 1 166 ? 36.256 -14.428 -45.147 1.00 93.44 166 VAL A C 1
ATOM 1333 O O . VAL A 1 166 ? 36.367 -14.904 -46.274 1.00 93.44 166 VAL A O 1
ATOM 1336 N N . ILE A 1 167 ? 36.293 -15.194 -44.051 1.00 91.25 167 ILE A N 1
ATOM 1337 C CA . ILE A 1 167 ? 36.535 -16.646 -44.107 1.00 91.25 167 ILE A CA 1
ATOM 1338 C C . ILE A 1 167 ? 35.416 -17.363 -44.872 1.00 91.25 167 ILE A C 1
ATOM 1340 O O . ILE A 1 167 ? 35.689 -18.251 -45.673 1.00 91.25 167 ILE A O 1
ATOM 1344 N N . SER A 1 168 ? 34.157 -16.970 -44.660 1.00 87.69 168 SER A N 1
ATOM 1345 C CA . SER A 1 168 ? 33.007 -17.532 -45.379 1.00 87.69 168 SER A CA 1
ATOM 1346 C C . SER A 1 168 ? 33.087 -17.261 -46.884 1.00 87.69 168 SER A C 1
ATOM 1348 O O . SER A 1 168 ? 32.823 -18.147 -47.699 1.00 87.69 168 SER A O 1
ATOM 1350 N N . MET A 1 169 ? 33.499 -16.051 -47.270 1.00 88.81 169 MET A N 1
ATOM 1351 C CA . MET A 1 169 ? 33.674 -15.677 -48.672 1.00 88.81 169 MET A CA 1
ATOM 1352 C C . MET A 1 169 ? 34.817 -16.459 -49.336 1.00 88.81 169 MET A C 1
ATOM 1354 O O . MET A 1 169 ? 34.637 -16.967 -50.444 1.00 88.81 169 MET A O 1
ATOM 1358 N N . GLU A 1 170 ? 35.944 -16.622 -48.639 1.00 89.06 170 GLU A N 1
ATOM 1359 C CA . GLU A 1 170 ? 37.091 -17.402 -49.115 1.00 89.06 170 GLU A CA 1
ATOM 1360 C C . GLU A 1 170 ? 36.754 -18.899 -49.225 1.00 89.06 170 GLU A C 1
ATOM 1362 O O . GLU A 1 170 ? 37.076 -19.554 -50.211 1.00 89.06 170 GLU A O 1
ATOM 1367 N N . LEU A 1 171 ? 36.020 -19.459 -48.262 1.00 86.31 171 LEU A N 1
ATOM 1368 C CA . LEU A 1 171 ? 35.616 -20.865 -48.311 1.00 86.31 171 LEU A CA 1
ATOM 1369 C C . LEU A 1 171 ? 34.633 -21.135 -49.462 1.00 86.31 171 LEU A C 1
ATOM 1371 O O . LEU A 1 171 ? 34.754 -22.139 -50.165 1.00 86.31 171 LEU A O 1
ATOM 1375 N N . ASN A 1 172 ? 33.685 -20.223 -49.691 1.00 87.62 172 ASN A N 1
ATOM 1376 C CA . ASN A 1 172 ? 32.737 -20.330 -50.799 1.00 87.62 172 ASN A CA 1
ATOM 1377 C C . ASN A 1 172 ? 33.430 -20.243 -52.165 1.00 87.62 172 ASN A C 1
ATOM 1379 O O . ASN A 1 172 ? 33.031 -20.954 -53.090 1.00 87.62 172 ASN A O 1
ATOM 1383 N N . SER A 1 173 ? 34.465 -19.408 -52.309 1.00 84.69 173 SER A N 1
ATOM 1384 C CA . SER A 1 173 ? 35.222 -19.297 -53.562 1.00 84.69 173 SER A CA 1
ATOM 1385 C C . SER A 1 173 ? 36.016 -20.578 -53.860 1.00 84.69 173 SER A C 1
ATOM 1387 O O . SER A 1 173 ? 36.013 -21.056 -54.999 1.00 84.69 173 SER A O 1
ATOM 1389 N N . LEU A 1 174 ? 36.602 -21.199 -52.830 1.00 84.44 174 LEU A N 1
ATOM 1390 C CA . LEU A 1 174 ? 37.323 -22.469 -52.939 1.00 84.44 174 LEU A CA 1
ATOM 1391 C C . LEU A 1 174 ? 36.390 -23.634 -53.299 1.00 84.44 174 LEU A C 1
ATOM 1393 O O . LEU A 1 174 ? 36.702 -24.405 -54.207 1.00 84.44 174 LEU A O 1
ATOM 1397 N N . GLN A 1 175 ? 35.208 -23.713 -52.680 1.00 81.62 175 GLN A N 1
ATOM 1398 C CA . GLN A 1 175 ? 34.187 -24.713 -53.021 1.00 81.62 175 GLN A CA 1
ATOM 1399 C C . GLN A 1 175 ? 33.681 -24.562 -54.466 1.00 81.62 175 GLN A C 1
ATOM 1401 O O . GLN A 1 175 ? 33.452 -25.553 -55.164 1.00 81.62 175 GLN A O 1
ATOM 1406 N N . LEU A 1 176 ? 33.534 -23.323 -54.953 1.00 74.88 176 LEU A N 1
ATOM 1407 C CA . LEU A 1 176 ? 33.129 -23.062 -56.336 1.00 74.88 176 LEU A CA 1
ATOM 1408 C C . LEU A 1 176 ? 34.206 -23.506 -57.342 1.00 74.88 176 LEU A C 1
ATOM 1410 O O . LEU A 1 176 ? 33.877 -24.018 -58.414 1.00 74.88 176 LEU A O 1
ATOM 1414 N N . SER A 1 177 ? 35.481 -23.323 -56.988 1.00 77.06 177 SER A N 1
ATOM 1415 C CA . SER A 1 177 ? 36.632 -23.752 -57.790 1.00 77.06 177 SER A CA 1
ATOM 1416 C C . SER A 1 177 ? 36.741 -25.281 -57.863 1.00 77.06 177 SER A C 1
ATOM 1418 O O . SER A 1 177 ? 36.864 -25.842 -58.955 1.00 77.06 177 SER A O 1
ATOM 1420 N N . GLU A 1 178 ? 36.594 -25.966 -56.727 1.00 78.31 178 GLU A N 1
ATOM 1421 C CA . GLU A 1 178 ? 36.630 -27.431 -56.638 1.00 78.31 178 GLU A CA 1
ATOM 1422 C C . GLU A 1 178 ? 35.473 -28.073 -57.423 1.00 78.31 178 GLU A C 1
ATOM 1424 O O . GLU A 1 178 ? 35.685 -28.949 -58.266 1.00 78.31 178 GLU A O 1
ATOM 1429 N N . LYS A 1 179 ? 34.245 -27.559 -57.261 1.00 72.62 179 LYS A N 1
ATOM 1430 C CA . LYS A 1 179 ? 33.070 -28.047 -58.002 1.00 72.62 179 LYS A CA 1
ATOM 1431 C C . LYS A 1 179 ? 33.207 -27.850 -59.516 1.00 72.62 179 LYS A C 1
ATOM 1433 O O . LYS A 1 179 ? 32.731 -28.682 -60.288 1.00 72.62 179 LYS A O 1
ATOM 1438 N N . LYS A 1 180 ? 33.863 -26.772 -59.958 1.00 68.19 180 LYS A N 1
ATOM 1439 C CA . LYS A 1 180 ? 34.100 -26.498 -61.383 1.00 68.19 180 LYS A CA 1
ATOM 1440 C C . LYS A 1 180 ? 35.137 -27.447 -61.992 1.00 68.19 180 LYS A C 1
ATOM 1442 O O . LYS A 1 180 ? 34.953 -27.852 -63.134 1.00 68.19 180 LYS A O 1
ATOM 1447 N N . GLN A 1 181 ? 36.178 -27.840 -61.253 1.00 68.56 181 GLN A N 1
ATOM 1448 C CA . GLN A 1 181 ? 37.151 -28.834 -61.732 1.00 68.56 181 GLN A CA 1
ATOM 1449 C C . GLN A 1 181 ? 36.533 -30.228 -61.902 1.00 68.56 181 GLN A C 1
ATOM 1451 O O . GLN A 1 181 ? 36.811 -30.890 -62.901 1.00 68.56 181 GLN A O 1
ATOM 1456 N N . ILE A 1 182 ? 35.648 -30.646 -60.991 1.00 66.69 182 ILE A N 1
ATOM 1457 C CA . ILE A 1 182 ? 34.991 -31.963 -61.056 1.00 66.69 182 ILE A CA 1
ATOM 1458 C C . ILE A 1 182 ? 34.082 -32.087 -62.294 1.00 66.69 182 ILE A C 1
ATOM 1460 O O . ILE A 1 182 ? 34.044 -33.141 -62.919 1.00 66.69 182 ILE A O 1
ATOM 1464 N N . VAL A 1 183 ? 33.392 -31.013 -62.698 1.00 63.53 183 VAL A N 1
ATOM 1465 C CA . VAL A 1 183 ? 32.488 -31.023 -63.870 1.00 63.53 183 VAL A CA 1
ATOM 1466 C C . VAL A 1 183 ? 33.239 -31.054 -65.211 1.00 63.53 183 VAL A C 1
ATOM 1468 O O . VAL A 1 183 ? 32.675 -31.497 -66.201 1.00 63.53 183 VAL A O 1
ATOM 1471 N N . ILE A 1 184 ? 34.497 -30.605 -65.269 1.00 63.16 184 ILE A N 1
ATOM 1472 C CA . ILE A 1 184 ? 35.279 -30.547 -66.522 1.00 63.16 184 ILE A CA 1
ATOM 1473 C C . ILE A 1 184 ? 36.018 -31.877 -66.806 1.00 63.16 184 ILE A C 1
ATOM 1475 O O . ILE A 1 184 ? 36.508 -32.076 -67.913 1.00 63.16 184 ILE A O 1
ATOM 1479 N N . SER A 1 185 ? 36.095 -32.799 -65.836 1.00 54.78 185 SER A N 1
ATOM 1480 C CA . SER A 1 185 ? 36.748 -34.120 -65.984 1.00 54.78 185 SER A CA 1
ATOM 1481 C C . SER A 1 185 ? 35.789 -35.305 -66.209 1.00 54.78 185 SER A C 1
ATOM 1483 O O . SER A 1 185 ? 36.245 -36.447 -66.175 1.00 54.78 185 SER A O 1
ATOM 1485 N N . ILE A 1 186 ? 34.491 -35.061 -66.428 1.00 51.28 186 ILE A N 1
ATOM 1486 C CA . ILE A 1 186 ? 33.470 -36.076 -66.773 1.00 51.28 186 ILE A CA 1
ATOM 1487 C C . ILE A 1 186 ? 33.031 -35.854 -68.219 1.00 51.28 186 ILE A C 1
ATOM 1489 O O . ILE A 1 186 ? 32.912 -36.859 -68.952 1.00 51.28 186 ILE A O 1
#